Protein AF-A0AAU7ZR06-F1 (afdb_monomer)

Solvent-accessible surface area (backbone atoms only — not comparable to full-atom values): 11938 Å² total; per-residue (Å²): 143,62,65,74,60,52,47,52,50,45,40,54,54,58,69,70,50,52,73,68,55,53,48,54,51,58,75,52,42,87,82,46,54,73,67,53,42,53,38,48,52,50,52,36,58,73,69,67,54,74,78,67,81,61,73,69,78,69,70,86,69,80,71,48,72,65,54,53,48,52,53,52,51,44,61,71,69,53,55,72,75,24,49,49,78,28,92,40,60,64,55,19,53,17,43,45,51,48,32,46,77,72,72,40,70,65,45,74,44,71,54,85,82,47,90,84,55,83,56,58,14,21,30,31,41,51,75,91,42,20,68,60,48,54,54,54,64,71,38,75,58,35,56,58,35,38,50,52,60,69,68,51,70,81,74,82,80,81,78,62,54,32,91,87,78,65,43,71,57,53,42,80,77,43,68,77,98,43,45,28,35,34,22,73,87,77,69,51,71,50,68,58,70,96,65,82,76,85,126

Secondary structure (DSSP, 8-state):
--HHHHHHHHHHHHHHS-HHHHHHHHHTGGGS-HHHHHHHHHHHHHTT----------------HHHHHHHHHHHHH--GGGEEE-SSHHHHHHHHHHHHHTT--EEEE---S-TT--S-SEEEE-GGGHHHHHHHHHSTHHHHHHHHHHH-------PPPPTTT--S-EEEEE-SSS-EEEETTT--EEE--------

Organism: NCBI:txid3069686

Foldseek 3Di:
DPQVVVLVVLLVVLVPDDLVVLLVCVVVLVVDDPSNSVSSVVSCVVVVPPSPPPVPPPPPPPQDPVNVVVVVVCQVVPDPLQKDADPAQLLQVLLCVLCVVVVFHKDWDQPPPDPVCPTHIMIGGDPVCSVVSVVSSPDCSSVVSSVVSVPPDPDPDDQDADPPPRDSQKDFDDPPPFTWIAHPVPGDIDTDDPDPPDD

pLDDT: mean 78.04, std 16.01, range [32.0, 95.81]

Sequence (199 aa):
MGDAAQYQELMTLYASYGDEELLALARGMSDLTEMAQEALRGEISKRGLKASSSPERAEPRVLSEDDLADLRAFATLAPAECVFVYEVGRGASAASLALQEAGIQSIVVQPDGSWTDARGPRVVVAPEDAAAAAMVLSQPLAERFRREVEEAVPQEFDVPQCPKCGSHETLLEAVDPANQWRCDDCGHDWLEDDVSQER

Structure (mmCIF, N/CA/C/O backbone):
data_AF-A0AAU7ZR06-F1
#
_entry.id   AF-A0AAU7ZR06-F1
#
loop_
_atom_site.group_PDB
_atom_site.id
_atom_site.type_symbol
_atom_site.label_atom_id
_atom_site.label_alt_id
_atom_site.label_comp_id
_atom_site.label_asym_id
_atom_site.label_entity_id
_atom_site.label_seq_id
_atom_site.pdbx_PDB_ins_code
_atom_site.Cartn_x
_atom_site.Cartn_y
_atom_site.Cartn_z
_atom_site.occupancy
_atom_site.B_iso_or_equiv
_atom_site.auth_seq_id
_atom_site.auth_comp_id
_atom_site.auth_asym_id
_atom_site.auth_atom_id
_atom_site.pdbx_PDB_model_num
ATOM 1 N N . MET A 1 1 ? -22.784 0.984 49.097 1.00 51.06 1 MET A N 1
ATOM 2 C CA . MET A 1 1 ? -22.442 2.403 48.845 1.00 51.06 1 MET A CA 1
ATOM 3 C C . MET A 1 1 ? -21.067 2.474 48.168 1.00 51.06 1 MET A C 1
ATOM 5 O O . MET A 1 1 ? -20.163 3.061 48.736 1.00 51.06 1 MET A O 1
ATOM 9 N N . GLY A 1 2 ? -20.878 1.816 47.014 1.00 61.78 2 GLY A N 1
ATOM 10 C CA . GLY A 1 2 ? -19.541 1.630 46.413 1.00 61.78 2 GLY A CA 1
ATOM 11 C C . GLY A 1 2 ? -19.372 2.292 45.045 1.00 61.78 2 GLY A C 1
ATOM 12 O O . GLY A 1 2 ? -18.438 3.056 44.858 1.00 61.78 2 GLY A O 1
ATOM 13 N N . ASP A 1 3 ? -20.324 2.091 44.135 1.00 69.69 3 ASP A N 1
ATOM 14 C CA . ASP A 1 3 ? -20.083 2.404 42.716 1.00 69.69 3 ASP A CA 1
ATOM 15 C C . ASP A 1 3 ? -20.369 3.867 42.346 1.00 69.69 3 ASP A C 1
ATOM 17 O O . ASP A 1 3 ? -19.648 4.474 41.565 1.00 69.69 3 ASP A O 1
ATOM 21 N N . ALA A 1 4 ? -21.380 4.488 42.963 1.00 76.19 4 ALA A N 1
ATOM 22 C CA . ALA A 1 4 ? -21.746 5.875 42.659 1.00 76.19 4 ALA A CA 1
ATOM 23 C C . ALA A 1 4 ? -20.687 6.899 43.115 1.00 76.19 4 ALA A C 1
ATOM 25 O O . ALA A 1 4 ? -20.508 7.926 42.465 1.00 76.19 4 ALA A O 1
ATOM 26 N N . ALA A 1 5 ? -19.983 6.624 44.219 1.00 82.75 5 ALA A N 1
ATOM 27 C CA . ALA A 1 5 ? -18.903 7.484 44.705 1.00 82.75 5 ALA A CA 1
ATOM 28 C C . ALA A 1 5 ? -17.643 7.332 43.837 1.00 82.75 5 ALA A C 1
ATOM 30 O O . ALA A 1 5 ? -17.057 8.333 43.436 1.00 82.75 5 ALA A O 1
ATOM 31 N N . GLN A 1 6 ? -17.295 6.094 43.465 1.00 83.75 6 GLN A N 1
ATOM 32 C CA . GLN A 1 6 ? -16.182 5.811 42.552 1.00 83.75 6 GLN A CA 1
ATOM 33 C C . GLN A 1 6 ? -16.399 6.441 41.171 1.00 83.75 6 GLN A C 1
ATOM 35 O O . GLN A 1 6 ? -15.480 7.030 40.609 1.00 83.75 6 GLN A O 1
ATOM 40 N N . TYR A 1 7 ? -17.629 6.407 40.653 1.00 85.44 7 TYR A N 1
ATOM 41 C CA . TYR A 1 7 ? -17.968 7.073 39.396 1.00 85.44 7 TYR A CA 1
ATOM 42 C C . TYR A 1 7 ? -17.774 8.599 39.469 1.00 85.44 7 TYR A C 1
ATOM 44 O O . TYR A 1 7 ? -17.221 9.203 38.551 1.00 85.44 7 TYR A O 1
ATOM 52 N N . GLN A 1 8 ? -18.173 9.239 40.576 1.00 85.88 8 GLN A N 1
ATOM 53 C CA . GLN A 1 8 ? -17.965 10.681 40.777 1.00 85.88 8 GLN A CA 1
ATOM 54 C C . GLN A 1 8 ? -16.481 11.057 40.893 1.00 85.88 8 GLN A C 1
ATOM 56 O O . GLN A 1 8 ? -16.072 12.100 40.373 1.00 85.88 8 GLN A O 1
ATOM 61 N N . GLU A 1 9 ? -15.670 10.214 41.535 1.00 90.44 9 GLU A N 1
ATOM 62 C CA . GLU A 1 9 ? -14.216 10.397 41.595 1.00 90.44 9 GLU A CA 1
ATOM 63 C C . GLU A 1 9 ? -13.588 10.311 40.201 1.00 90.44 9 GLU A C 1
ATOM 65 O O . GLU A 1 9 ? -12.816 11.195 39.830 1.00 90.44 9 GLU A O 1
ATOM 70 N N . LEU A 1 10 ? -13.986 9.325 39.389 1.00 90.88 10 LEU A N 1
ATOM 71 C CA . LEU A 1 10 ? -13.519 9.172 38.006 1.00 90.88 10 LEU A CA 1
ATOM 72 C C . LEU A 1 10 ? -13.902 10.368 37.128 1.00 90.88 10 LEU A C 1
ATOM 74 O O . LEU A 1 10 ? -13.065 10.881 36.388 1.00 90.88 10 LEU A O 1
ATOM 78 N N . MET A 1 11 ? -15.135 10.870 37.247 1.00 90.56 11 MET A N 1
ATOM 79 C CA . MET A 1 11 ? -15.548 12.080 36.527 1.00 90.56 11 MET A CA 1
ATOM 80 C C . MET A 1 11 ? -14.731 13.307 36.941 1.00 90.56 11 MET A C 1
ATOM 82 O O . MET A 1 11 ? -14.354 14.108 36.089 1.00 90.56 11 MET A O 1
ATOM 86 N N . THR A 1 12 ? -14.442 13.460 38.235 1.00 91.69 12 THR A N 1
ATOM 87 C CA . THR A 1 12 ? -13.630 14.580 38.741 1.00 91.69 12 THR A CA 1
ATOM 88 C C . THR A 1 12 ? -12.184 14.471 38.259 1.00 91.69 12 THR A C 1
ATOM 90 O O . THR A 1 12 ? -11.591 15.471 37.854 1.00 91.69 12 THR A O 1
ATOM 93 N N . LEU A 1 13 ? -11.637 13.253 38.247 1.00 91.81 13 LEU A N 1
ATOM 94 C CA . LEU A 1 13 ? -10.298 12.965 37.747 1.00 91.81 13 LEU A CA 1
ATOM 95 C C . LEU A 1 13 ? -10.179 13.303 36.257 1.00 91.81 13 LEU A C 1
ATOM 97 O O . LEU A 1 13 ? -9.311 14.086 35.880 1.00 91.81 13 LEU A O 1
ATOM 101 N N . TYR A 1 14 ? -11.078 12.795 35.414 1.00 92.75 14 TYR A N 1
ATOM 102 C CA . TYR A 1 14 ? -11.037 13.075 33.975 1.00 92.75 14 TYR A CA 1
ATOM 103 C C . TYR A 1 14 ? -11.362 14.531 33.640 1.00 92.75 14 TYR A C 1
ATOM 105 O O . TYR A 1 14 ? -10.776 15.089 32.717 1.00 92.75 14 TYR A O 1
ATOM 113 N N . ALA A 1 15 ? -12.203 15.201 34.430 1.00 89.88 15 ALA A N 1
ATOM 114 C CA . ALA A 1 15 ? -12.408 16.639 34.286 1.00 89.88 15 ALA A CA 1
ATOM 115 C C . ALA A 1 15 ? -11.118 17.450 34.527 1.00 89.88 15 ALA A C 1
ATOM 117 O O . ALA A 1 15 ? -10.976 18.537 33.968 1.00 89.88 15 ALA A O 1
ATOM 118 N N . SER A 1 16 ? -10.176 16.930 35.325 1.00 92.25 16 SER A N 1
ATOM 119 C CA . SER A 1 16 ? -8.888 17.584 35.588 1.00 92.25 16 SER A CA 1
ATOM 120 C C . SER A 1 16 ? -7.840 17.381 34.486 1.00 92.25 16 SER A C 1
ATOM 122 O O . SER A 1 16 ? -6.873 18.136 34.442 1.00 92.25 16 SER A O 1
ATOM 124 N N . TYR A 1 17 ? -8.030 16.403 33.596 1.00 93.44 17 TYR A N 1
ATOM 125 C CA . TYR A 1 17 ? -7.086 16.100 32.518 1.00 93.44 17 TYR A CA 1
ATOM 126 C C . TYR A 1 17 ? -7.250 17.043 31.326 1.00 93.44 17 TYR A C 1
ATOM 128 O O . TYR A 1 17 ? -8.349 17.533 31.025 1.00 93.44 17 TYR A O 1
ATOM 136 N N . GLY A 1 18 ? -6.132 17.293 30.645 1.00 86.88 18 GLY A N 1
ATOM 137 C CA . GLY A 1 18 ? -6.102 18.013 29.379 1.00 86.88 18 GLY A CA 1
ATOM 138 C C . GLY A 1 18 ? -6.686 17.188 28.231 1.00 86.88 18 GLY A C 1
ATOM 139 O O . GLY A 1 18 ? -6.798 15.965 28.303 1.00 86.88 18 GLY A O 1
ATOM 140 N N . ASP A 1 19 ? -7.045 17.860 27.140 1.00 86.88 19 ASP A N 1
ATOM 141 C CA . ASP A 1 19 ? -7.683 17.213 25.989 1.00 86.88 19 ASP A CA 1
ATOM 142 C C . ASP A 1 19 ? -6.774 16.157 25.331 1.00 86.88 19 ASP A C 1
ATOM 144 O O . ASP A 1 19 ? -7.249 15.088 24.951 1.00 86.88 19 ASP A O 1
ATOM 148 N N . GLU A 1 20 ? -5.461 16.406 25.260 1.00 80.44 20 GLU A N 1
ATOM 149 C CA . GLU A 1 20 ? -4.478 15.437 24.750 1.00 80.44 20 GLU A CA 1
ATOM 150 C C . GLU A 1 20 ? -4.363 14.193 25.642 1.00 80.44 20 GLU A C 1
ATOM 152 O O . GLU A 1 20 ? -4.297 13.074 25.136 1.00 80.44 20 GLU A O 1
ATOM 157 N N . GLU A 1 21 ? -4.397 14.369 26.965 1.00 86.62 21 GLU A N 1
ATOM 158 C CA . GLU A 1 21 ? -4.322 13.271 27.935 1.00 86.62 21 GLU A CA 1
ATOM 159 C C . GLU A 1 21 ? -5.581 12.396 27.879 1.00 86.62 21 GLU A C 1
ATOM 161 O O . GLU A 1 21 ? -5.487 11.167 27.867 1.00 86.62 21 GLU A O 1
ATOM 166 N N . LEU A 1 22 ? -6.762 13.017 27.768 1.00 89.81 22 LEU A N 1
ATOM 167 C CA . LEU A 1 22 ? -8.035 12.308 27.595 1.00 89.81 22 LEU A CA 1
ATOM 168 C C . LEU A 1 22 ? -8.067 11.506 26.290 1.00 89.81 22 LEU A C 1
ATOM 170 O O . LEU A 1 22 ? -8.542 10.368 26.276 1.00 89.81 22 LEU A O 1
ATOM 174 N N . LEU A 1 23 ? -7.536 12.069 25.203 1.00 85.19 23 LEU A N 1
ATOM 175 C CA . LEU A 1 23 ? -7.422 11.376 23.920 1.00 85.19 23 LEU A CA 1
ATOM 176 C C . LEU A 1 23 ? -6.407 10.229 23.969 1.00 85.19 23 LEU A C 1
ATOM 178 O O . LEU A 1 23 ? -6.668 9.175 23.390 1.00 85.19 23 LEU A O 1
ATOM 182 N N . ALA A 1 24 ? -5.282 10.394 24.668 1.00 84.94 24 ALA A N 1
ATOM 183 C CA . ALA A 1 24 ? -4.301 9.327 24.860 1.00 84.94 24 ALA A CA 1
ATOM 184 C C . ALA A 1 24 ? -4.892 8.154 25.659 1.00 84.94 24 ALA A C 1
ATOM 186 O O . ALA A 1 24 ? -4.772 7.002 25.244 1.00 84.94 24 ALA A O 1
ATOM 187 N N . LEU A 1 25 ? -5.619 8.438 26.745 1.00 87.00 25 LEU A N 1
ATOM 188 C CA . LEU A 1 25 ? -6.343 7.423 27.522 1.00 87.00 25 LEU A CA 1
ATOM 189 C C . LEU A 1 25 ? -7.437 6.727 26.712 1.00 87.00 25 LEU A C 1
ATOM 191 O O . LEU A 1 25 ? -7.649 5.526 26.872 1.00 87.00 25 LEU A O 1
ATOM 195 N N . ALA A 1 26 ? -8.105 7.448 25.808 1.00 84.69 26 ALA A N 1
ATOM 196 C CA . ALA A 1 26 ? -9.110 6.863 24.928 1.00 84.69 26 ALA A CA 1
ATOM 197 C C . ALA A 1 26 ? -8.531 5.805 23.974 1.00 84.69 26 ALA A C 1
ATOM 199 O O . ALA A 1 26 ? -9.246 4.876 23.602 1.00 84.69 26 ALA A O 1
ATOM 200 N N . ARG A 1 27 ? -7.247 5.907 23.599 1.00 84.69 27 ARG A N 1
ATOM 201 C CA . ARG A 1 27 ? -6.573 4.900 22.756 1.00 84.69 27 ARG A CA 1
ATOM 202 C C . ARG A 1 27 ? -6.364 3.573 23.492 1.00 84.69 27 ARG A C 1
ATOM 204 O O . ARG A 1 27 ? -6.450 2.526 22.865 1.00 84.69 27 ARG A O 1
ATOM 211 N N . GLY A 1 28 ? -6.163 3.615 24.810 1.00 82.75 28 GLY A N 1
ATOM 212 C CA . GLY A 1 28 ? -6.042 2.444 25.692 1.00 82.75 28 GLY A CA 1
ATOM 213 C C . GLY A 1 28 ? -7.343 2.064 26.409 1.00 82.75 28 GLY A C 1
ATOM 214 O O . GLY A 1 28 ? -7.305 1.479 27.488 1.00 82.75 28 GLY A O 1
ATOM 215 N N . MET A 1 29 ? -8.512 2.426 25.864 1.00 82.50 29 MET A N 1
ATOM 216 C CA . MET A 1 29 ? -9.801 2.300 26.563 1.00 82.50 29 MET A CA 1
ATOM 217 C C . MET A 1 29 ? -10.152 0.857 26.974 1.00 82.50 29 MET A C 1
ATOM 219 O O . MET A 1 29 ? -10.902 0.673 27.931 1.00 82.50 29 MET A O 1
ATOM 223 N N . SER A 1 30 ? -9.603 -0.156 26.298 1.00 80.88 30 SER A N 1
ATOM 224 C CA . SER A 1 30 ? -9.777 -1.576 26.635 1.00 80.88 30 SER A CA 1
ATOM 225 C C . SER A 1 30 ? -9.179 -1.977 27.985 1.00 80.88 30 SER A C 1
ATOM 227 O O . SER A 1 30 ? -9.659 -2.933 28.588 1.00 80.88 30 SER A O 1
ATOM 229 N N . ASP A 1 31 ? -8.177 -1.244 28.472 1.00 88.25 31 ASP A N 1
ATOM 230 C CA . ASP A 1 31 ? -7.476 -1.559 29.724 1.00 88.25 31 ASP A CA 1
ATOM 231 C C . ASP A 1 31 ? -8.169 -0.943 30.954 1.00 88.25 31 ASP A C 1
ATOM 233 O O . ASP A 1 31 ? -7.789 -1.194 32.099 1.00 88.25 31 ASP A O 1
ATOM 237 N N . LEU A 1 32 ? -9.205 -0.129 30.728 1.00 88.25 32 LEU A N 1
ATOM 238 C CA . LEU A 1 32 ? -9.982 0.537 31.768 1.00 88.25 32 LEU A CA 1
ATOM 239 C C . LEU A 1 32 ? -11.182 -0.313 32.197 1.00 88.25 32 LEU A C 1
ATOM 241 O O . LEU A 1 32 ? -11.791 -1.026 31.398 1.00 88.25 32 LEU A O 1
ATOM 245 N N . THR A 1 33 ? -11.585 -0.167 33.459 1.00 90.00 33 THR A N 1
ATOM 246 C CA . THR A 1 33 ? -12.835 -0.752 33.964 1.00 90.00 33 THR A CA 1
ATOM 247 C C . THR A 1 33 ? -14.042 -0.158 33.232 1.00 90.00 33 THR A C 1
ATOM 249 O O . THR A 1 33 ? -14.003 0.998 32.816 1.00 90.00 33 THR A O 1
ATOM 252 N N . GLU A 1 34 ? -15.147 -0.901 33.100 1.00 84.44 34 GLU A N 1
ATOM 253 C CA . GLU A 1 34 ? -16.350 -0.423 32.386 1.00 84.44 34 GLU A CA 1
ATOM 254 C C . GLU A 1 34 ? -16.842 0.942 32.900 1.00 84.44 34 GLU A C 1
ATOM 256 O O . GLU A 1 34 ? -17.166 1.831 32.114 1.00 84.44 34 GLU A O 1
ATOM 261 N N . MET A 1 35 ? -16.792 1.142 34.219 1.00 86.81 35 MET A N 1
ATOM 262 C CA . MET A 1 35 ? -17.145 2.400 34.881 1.00 86.81 35 MET A CA 1
ATOM 263 C C . MET A 1 35 ? -16.218 3.562 34.481 1.00 86.81 35 MET A C 1
ATOM 265 O O . MET A 1 35 ? -16.678 4.678 34.243 1.00 86.81 35 MET A O 1
ATOM 269 N N . ALA A 1 36 ? -14.912 3.303 34.375 1.00 87.06 36 ALA A N 1
ATOM 270 C CA . ALA A 1 36 ? -13.928 4.281 33.919 1.00 87.06 36 ALA A CA 1
ATOM 271 C C . ALA A 1 36 ? -14.088 4.594 32.426 1.00 87.06 36 ALA A C 1
ATOM 273 O O . ALA A 1 36 ? -14.001 5.755 32.028 1.00 87.06 36 ALA A O 1
ATOM 274 N N . GLN A 1 37 ? -14.410 3.593 31.604 1.00 90.12 37 GLN A N 1
ATOM 275 C CA . GLN A 1 37 ? -14.712 3.813 30.191 1.00 90.12 37 GLN A CA 1
ATOM 276 C C . GLN A 1 37 ? -15.942 4.710 30.011 1.00 90.12 37 GLN A C 1
ATOM 278 O O . GLN A 1 37 ? -15.922 5.617 29.180 1.00 90.12 37 GLN A O 1
ATOM 283 N N . GLU A 1 38 ? -17.010 4.477 30.778 1.00 88.50 38 GLU A N 1
ATOM 284 C CA . GLU A 1 38 ? -18.237 5.278 30.716 1.00 88.50 38 GLU A CA 1
ATOM 285 C C . GLU A 1 38 ? -17.989 6.736 31.133 1.00 88.50 38 GLU A C 1
ATOM 287 O O . GLU A 1 38 ? -18.349 7.657 30.394 1.00 88.50 38 GLU A O 1
ATOM 292 N N . ALA A 1 39 ? -17.280 6.954 32.247 1.00 91.44 39 ALA A N 1
ATOM 293 C CA . ALA A 1 39 ? -16.909 8.295 32.702 1.00 91.44 39 ALA A CA 1
ATOM 294 C C . ALA A 1 39 ? -16.018 9.035 31.682 1.00 91.44 39 ALA A C 1
ATOM 296 O O . ALA A 1 39 ? -16.247 10.214 31.398 1.00 91.44 39 ALA A O 1
ATOM 297 N N . LEU A 1 40 ? -15.042 8.341 31.083 1.00 89.75 40 LEU A N 1
ATOM 298 C CA . LEU A 1 40 ? -14.143 8.903 30.070 1.00 89.75 40 LEU A CA 1
ATOM 299 C C . LEU A 1 40 ? -14.890 9.260 28.775 1.00 89.75 40 LEU A C 1
ATOM 301 O O . LEU A 1 40 ? -14.717 10.360 28.249 1.00 89.75 40 LEU A O 1
ATOM 305 N N . ARG A 1 41 ? -15.770 8.375 28.280 1.00 87.44 41 ARG A N 1
ATOM 306 C CA . ARG A 1 41 ? -16.629 8.657 27.110 1.00 87.44 41 ARG A CA 1
ATOM 307 C C . ARG A 1 41 ? -17.523 9.868 27.353 1.00 87.44 41 ARG A C 1
ATOM 309 O O . ARG A 1 41 ? -17.702 10.680 26.441 1.00 87.44 41 ARG A O 1
ATOM 316 N N . GLY A 1 42 ? -18.059 9.998 28.566 1.00 87.25 42 GLY A N 1
ATOM 317 C CA . GLY A 1 42 ? -18.848 11.153 28.984 1.00 87.25 42 GLY A CA 1
ATOM 318 C C . GLY A 1 42 ? -18.064 12.462 28.882 1.00 87.25 42 GLY A C 1
ATOM 319 O O . GLY A 1 42 ? -18.559 13.422 28.291 1.00 87.25 42 GLY A O 1
ATOM 320 N N . GLU A 1 43 ? -16.828 12.495 29.386 1.00 90.12 43 GLU A N 1
ATOM 321 C CA . GLU A 1 43 ? -15.992 13.705 29.361 1.00 90.12 43 GLU A CA 1
ATOM 322 C C . GLU A 1 43 ? -15.500 14.050 27.941 1.00 90.12 43 GLU A C 1
ATOM 324 O O . GLU A 1 43 ? -15.589 15.207 27.528 1.00 90.12 43 GLU A O 1
ATOM 329 N N . ILE A 1 44 ? -15.093 13.056 27.142 1.00 88.69 44 ILE A N 1
ATOM 330 C CA . ILE A 1 44 ? -14.719 13.233 25.723 1.00 88.69 44 ILE A CA 1
ATOM 331 C C . ILE A 1 44 ? -15.896 13.800 24.916 1.00 88.69 44 ILE A C 1
ATOM 333 O O . ILE A 1 44 ? -15.737 14.762 24.160 1.00 88.69 44 ILE A O 1
ATOM 337 N N . SER A 1 45 ? -17.099 13.253 25.124 1.00 85.81 45 SER A N 1
ATOM 338 C CA . SER A 1 45 ? -18.322 13.712 24.450 1.00 85.81 45 SER A CA 1
ATOM 339 C C . SER A 1 45 ? -18.713 15.125 24.880 1.00 85.81 45 SER A C 1
ATOM 341 O O . SER A 1 45 ? -19.075 15.950 24.043 1.00 85.81 45 SER A O 1
ATOM 343 N N . LYS A 1 46 ? -18.600 15.432 26.177 1.00 86.12 46 LYS A N 1
ATOM 344 C CA . LYS A 1 46 ? -18.888 16.758 26.743 1.00 86.12 46 LYS A CA 1
ATOM 345 C C . LYS A 1 46 ? -17.974 17.842 26.174 1.00 86.12 46 LYS A C 1
ATOM 347 O O . LYS A 1 46 ? -18.421 18.972 25.991 1.00 86.12 46 LYS A O 1
ATOM 352 N N . ARG A 1 47 ? -16.718 17.500 25.873 1.00 84.31 47 ARG A N 1
ATOM 353 C CA . ARG A 1 47 ? -15.738 18.412 25.261 1.00 84.31 47 ARG A CA 1
ATOM 354 C C . ARG A 1 47 ? -15.776 18.424 23.732 1.00 84.31 47 ARG A C 1
ATOM 356 O O . ARG A 1 47 ? -15.047 19.190 23.114 1.00 84.31 47 ARG A O 1
ATOM 363 N N . GLY A 1 48 ? -16.622 17.601 23.108 1.00 79.81 48 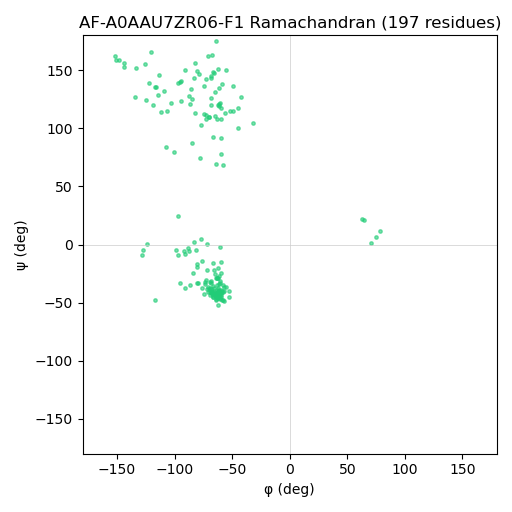GLY A N 1
ATOM 364 C CA . GLY A 1 48 ? -16.683 17.478 21.650 1.00 79.81 48 GLY A CA 1
ATOM 365 C C . GLY A 1 48 ? -15.381 16.954 21.034 1.00 79.81 48 GLY A C 1
ATOM 366 O O . GLY A 1 48 ? -15.130 17.175 19.848 1.00 79.81 48 GLY A O 1
ATOM 367 N N . LEU A 1 49 ? -14.551 16.273 21.831 1.00 78.19 49 LEU A N 1
ATOM 368 C CA . LEU A 1 49 ? -13.289 15.707 21.383 1.00 78.19 49 LEU A CA 1
ATOM 369 C C . LEU A 1 49 ? -13.604 14.504 20.501 1.00 78.19 49 LEU A C 1
ATOM 371 O O . LEU A 1 49 ? -14.041 13.454 20.968 1.00 78.19 49 LEU A O 1
ATOM 375 N N . LYS A 1 50 ? -13.396 14.644 19.193 1.00 64.94 50 LYS A N 1
ATOM 376 C CA . LYS A 1 50 ? -13.369 13.479 18.317 1.00 64.94 50 LYS A CA 1
ATOM 377 C C . LYS A 1 50 ? -12.089 12.731 18.650 1.00 64.94 50 LYS A C 1
ATOM 379 O O . LYS A 1 50 ? -11.006 13.215 18.317 1.00 64.94 50 LYS A O 1
ATOM 384 N N . ALA A 1 51 ? -12.229 11.562 19.278 1.00 54.94 51 ALA A N 1
ATOM 385 C CA . ALA A 1 51 ? -11.224 10.511 19.226 1.00 54.94 51 ALA A CA 1
ATOM 386 C C . ALA A 1 51 ? -11.066 10.140 17.754 1.00 54.94 51 ALA A C 1
ATOM 388 O O . ALA A 1 51 ? -11.674 9.210 17.236 1.00 54.94 51 ALA A O 1
ATOM 389 N N . SER A 1 52 ? -10.332 10.984 17.042 1.00 42.38 52 SER A N 1
ATOM 390 C CA . SER A 1 52 ? -9.838 10.660 15.734 1.00 42.38 52 SER A CA 1
ATOM 391 C C . SER A 1 52 ? -8.924 9.497 16.039 1.00 42.38 52 SER A C 1
ATOM 393 O O . SER A 1 52 ? -7.876 9.679 16.668 1.00 42.38 52 SER A O 1
ATOM 395 N N . SER A 1 53 ? -9.359 8.303 15.656 1.00 40.94 53 SER A N 1
ATOM 396 C CA . SER A 1 53 ? -8.477 7.202 15.316 1.00 40.94 53 SER A CA 1
ATOM 397 C C . SER A 1 53 ? -7.598 7.716 14.181 1.00 40.94 53 SER A C 1
ATOM 399 O O . SER A 1 53 ? -7.767 7.365 13.022 1.00 40.94 53 SER A O 1
ATOM 401 N N . SER A 1 54 ? -6.720 8.671 14.490 1.00 33.38 54 SER A N 1
ATOM 402 C CA . SER A 1 54 ? -5.570 8.926 13.666 1.00 33.38 54 SER A CA 1
ATOM 403 C C . SER A 1 54 ? -4.876 7.580 13.714 1.00 33.38 54 SER A C 1
ATOM 405 O O . SER A 1 54 ? -4.569 7.149 14.834 1.00 33.38 54 SER A O 1
ATOM 407 N N . PRO A 1 55 ? -4.716 6.873 12.581 1.00 41.66 55 PRO A N 1
ATOM 408 C CA . PRO A 1 55 ? -3.809 5.752 12.579 1.00 41.66 55 PRO A CA 1
ATOM 409 C C . PRO A 1 55 ? -2.528 6.353 13.134 1.00 41.66 55 PRO A C 1
ATOM 411 O O . PRO A 1 55 ? -2.017 7.354 12.616 1.00 41.66 55 PRO A O 1
ATOM 414 N N . GLU A 1 56 ? -2.139 5.865 14.308 1.00 36.31 56 GLU A N 1
ATOM 415 C CA . GLU A 1 56 ? -0.820 6.110 14.844 1.00 36.31 56 GLU A CA 1
ATOM 416 C C . GLU A 1 56 ? 0.089 5.871 13.658 1.00 36.31 56 GLU A C 1
ATOM 418 O O . GLU A 1 56 ? -0.051 4.827 13.020 1.00 36.31 56 GLU A O 1
ATOM 423 N N . ARG A 1 57 ? 0.798 6.930 13.247 1.00 39.81 57 ARG A N 1
ATOM 424 C CA . ARG A 1 57 ? 1.560 6.997 12.006 1.00 39.81 57 ARG A CA 1
ATOM 425 C C . ARG A 1 57 ? 2.304 5.678 11.922 1.00 39.81 57 ARG A C 1
ATOM 427 O O . ARG A 1 57 ? 3.236 5.482 12.693 1.00 39.81 57 ARG A O 1
ATOM 434 N N . ALA A 1 58 ? 1.778 4.749 11.123 1.00 37.69 58 ALA A N 1
ATOM 435 C CA . ALA A 1 58 ? 2.290 3.402 11.124 1.00 37.69 58 ALA A CA 1
ATOM 436 C C . ALA A 1 58 ? 3.701 3.592 10.610 1.00 37.69 58 ALA A C 1
ATOM 438 O O . ALA A 1 58 ? 3.875 4.027 9.469 1.00 37.69 58 ALA A O 1
ATOM 439 N N . GLU A 1 59 ? 4.683 3.387 11.489 1.00 36.81 59 GLU A N 1
ATOM 440 C CA . GLU A 1 59 ? 6.069 3.241 11.077 1.00 36.81 59 GLU A CA 1
ATOM 441 C C . GLU A 1 59 ? 6.015 2.355 9.832 1.00 36.81 59 GLU A C 1
ATOM 443 O O . GLU A 1 59 ? 5.298 1.343 9.875 1.00 36.81 59 GLU A O 1
ATOM 448 N N . PRO A 1 60 ? 6.615 2.768 8.701 1.00 38.38 60 PRO A N 1
ATOM 449 C CA . PRO A 1 60 ? 6.550 2.007 7.468 1.00 38.38 60 PRO A CA 1
ATOM 450 C C . PRO A 1 60 ? 7.162 0.636 7.745 1.00 38.38 60 PRO A C 1
ATOM 452 O O . PRO A 1 60 ? 8.371 0.436 7.703 1.00 38.38 60 PRO A O 1
ATOM 455 N N . ARG A 1 61 ? 6.305 -0.307 8.127 1.00 46.03 61 ARG A N 1
ATOM 456 C CA . ARG A 1 61 ? 6.680 -1.672 8.437 1.00 46.03 61 ARG A CA 1
ATOM 457 C C . ARG A 1 61 ? 7.004 -2.309 7.105 1.00 46.03 61 ARG A C 1
ATOM 459 O O . ARG A 1 61 ? 6.122 -2.478 6.265 1.00 46.03 61 ARG A O 1
ATOM 466 N N . VAL A 1 62 ? 8.283 -2.607 6.908 1.00 51.75 62 VAL A N 1
ATOM 467 C CA . VAL A 1 62 ? 8.726 -3.459 5.811 1.00 51.75 62 VAL A CA 1
ATOM 468 C C . VAL A 1 62 ? 8.027 -4.797 6.018 1.00 51.75 62 VAL A C 1
ATOM 470 O O . VAL A 1 62 ? 8.301 -5.499 6.989 1.00 51.75 62 VAL A O 1
ATOM 473 N N . LEU A 1 63 ? 7.050 -5.087 5.162 1.00 58.62 63 LEU A N 1
ATOM 474 C CA . LEU A 1 63 ? 6.333 -6.354 5.193 1.00 58.62 63 LEU A CA 1
ATOM 475 C C . LEU A 1 63 ? 7.326 -7.465 4.858 1.00 58.62 63 LEU A C 1
ATOM 477 O O . LEU A 1 63 ? 8.079 -7.349 3.887 1.00 58.62 63 LEU A O 1
ATOM 481 N N . SER A 1 64 ? 7.342 -8.522 5.666 1.00 69.44 64 SER A N 1
ATOM 482 C CA . SER A 1 64 ? 8.143 -9.705 5.361 1.00 69.44 64 SER A CA 1
ATOM 483 C C . SER A 1 64 ? 7.589 -10.430 4.128 1.00 69.44 64 SER A C 1
ATOM 485 O O . SER A 1 64 ? 6.443 -10.217 3.723 1.00 69.44 64 SER A O 1
ATOM 487 N N . GLU A 1 65 ? 8.387 -11.306 3.511 1.00 66.31 65 GLU A N 1
ATOM 488 C CA . GLU A 1 65 ? 7.891 -12.158 2.420 1.00 66.31 65 GLU A CA 1
ATOM 489 C C . GLU A 1 65 ? 6.703 -13.021 2.861 1.00 66.31 65 GLU A C 1
ATOM 491 O O . GLU A 1 65 ? 5.772 -13.206 2.077 1.00 66.31 65 GLU A O 1
ATOM 496 N N . ASP A 1 66 ? 6.699 -13.480 4.115 1.00 66.00 66 ASP A N 1
ATOM 497 C CA . ASP A 1 66 ? 5.588 -14.234 4.696 1.00 66.00 66 ASP A CA 1
ATOM 498 C C . ASP A 1 66 ? 4.330 -13.362 4.829 1.00 66.00 66 ASP A C 1
ATOM 500 O O . ASP A 1 66 ? 3.255 -13.779 4.401 1.00 66.00 66 ASP A O 1
ATOM 504 N N . ASP A 1 67 ? 4.461 -12.113 5.295 1.00 58.91 67 ASP A N 1
ATOM 505 C CA . ASP A 1 67 ? 3.333 -11.170 5.341 1.00 58.91 67 ASP A CA 1
ATOM 506 C C . ASP A 1 67 ? 2.757 -10.936 3.936 1.00 58.91 67 ASP A C 1
ATOM 508 O O . ASP A 1 67 ? 1.544 -10.938 3.730 1.00 58.91 67 ASP A O 1
ATOM 512 N N . LEU A 1 68 ? 3.622 -10.761 2.932 1.00 62.03 68 LEU A N 1
ATOM 513 C CA . LEU A 1 68 ? 3.199 -10.579 1.542 1.00 62.03 68 LEU A CA 1
ATOM 514 C C . LEU A 1 68 ? 2.538 -11.840 0.966 1.00 62.03 68 LEU A C 1
ATOM 516 O O . LEU A 1 68 ? 1.596 -11.728 0.173 1.00 62.03 68 LEU A O 1
ATOM 520 N N . ALA A 1 69 ? 3.011 -13.028 1.345 1.00 67.62 69 ALA A N 1
ATOM 521 C CA . ALA A 1 69 ? 2.424 -14.302 0.947 1.00 67.62 69 ALA A CA 1
ATOM 522 C C . ALA A 1 69 ? 1.032 -14.491 1.561 1.00 67.62 69 ALA A C 1
ATOM 524 O O . ALA A 1 69 ? 0.088 -14.818 0.835 1.00 67.62 69 ALA A O 1
ATOM 525 N N . ASP A 1 70 ? 0.877 -14.198 2.850 1.00 68.69 70 ASP A N 1
ATOM 526 C CA . ASP A 1 70 ? -0.401 -14.262 3.561 1.00 68.69 70 ASP A CA 1
ATOM 527 C C . ASP A 1 70 ? -1.413 -13.271 2.987 1.00 68.69 70 ASP A C 1
ATOM 529 O O . ASP A 1 70 ? -2.571 -13.615 2.741 1.00 68.69 70 ASP A O 1
ATOM 533 N N . LEU A 1 71 ? -0.967 -12.057 2.667 1.00 66.56 71 LEU A N 1
ATOM 534 C CA . LEU A 1 71 ? -1.790 -11.048 2.007 1.00 66.56 71 LEU A CA 1
ATOM 535 C C . LEU A 1 71 ? -2.245 -11.477 0.600 1.00 66.56 71 LEU A C 1
ATOM 537 O O . LEU A 1 71 ? -3.400 -11.258 0.224 1.00 66.56 71 LEU A O 1
ATOM 541 N N . ARG A 1 72 ? -1.379 -12.136 -0.182 1.00 66.31 72 ARG A N 1
ATOM 542 C CA . ARG A 1 72 ? -1.749 -12.699 -1.498 1.00 66.31 72 ARG A CA 1
ATOM 543 C C . ARG A 1 72 ? -2.682 -13.904 -1.376 1.00 66.31 72 ARG A C 1
ATOM 545 O O . ARG A 1 72 ? -3.613 -14.044 -2.178 1.00 66.31 72 ARG A O 1
ATOM 552 N N . ALA A 1 73 ? -2.463 -14.762 -0.383 1.00 70.44 73 ALA A N 1
ATOM 553 C CA . ALA A 1 73 ? -3.339 -15.889 -0.086 1.00 70.44 73 ALA A CA 1
ATOM 554 C C . ALA A 1 73 ? -4.732 -15.394 0.325 1.00 70.44 73 ALA A C 1
ATOM 556 O O . ALA A 1 73 ? -5.739 -15.845 -0.231 1.00 70.44 73 ALA A O 1
ATOM 557 N N . PHE A 1 74 ? -4.790 -14.385 1.198 1.00 67.56 74 PHE A N 1
ATOM 558 C CA . PHE A 1 74 ? -6.024 -13.697 1.561 1.00 67.56 74 PHE A CA 1
ATOM 559 C C . PHE A 1 74 ? -6.715 -13.121 0.327 1.00 67.56 74 PHE A C 1
ATOM 561 O O . PHE A 1 74 ? -7.881 -13.411 0.091 1.00 67.56 74 PHE A O 1
ATOM 568 N N . ALA A 1 75 ? -5.994 -12.405 -0.535 1.00 68.81 75 ALA A N 1
ATOM 569 C CA . ALA A 1 75 ? -6.559 -11.840 -1.758 1.00 68.81 75 ALA A CA 1
ATOM 570 C C . ALA A 1 75 ? -7.085 -12.885 -2.765 1.00 68.81 75 ALA A C 1
ATOM 572 O O . ALA A 1 75 ? -7.892 -12.562 -3.638 1.00 68.81 75 ALA A O 1
ATOM 573 N N . THR A 1 76 ? -6.644 -14.140 -2.661 1.00 68.50 76 THR A N 1
ATOM 574 C CA . THR A 1 76 ? -7.151 -15.256 -3.476 1.00 68.50 76 THR A CA 1
ATOM 575 C C . THR A 1 76 ? -8.468 -15.814 -2.932 1.00 68.50 76 THR A C 1
ATOM 577 O O . THR A 1 76 ? -9.321 -16.243 -3.720 1.00 68.50 76 THR A O 1
ATOM 580 N N . LEU A 1 77 ? -8.624 -15.790 -1.605 1.00 77.88 77 LEU A N 1
ATOM 581 C CA . LEU A 1 77 ? -9.772 -16.300 -0.848 1.00 77.88 77 LEU A CA 1
ATOM 582 C C . LEU A 1 77 ? -10.772 -15.207 -0.443 1.00 77.88 77 LEU A C 1
ATOM 584 O O . LEU A 1 77 ? -11.813 -15.517 0.136 1.00 77.88 77 LEU A O 1
ATOM 588 N N . ALA A 1 78 ? -10.456 -13.945 -0.732 1.00 80.50 78 ALA A N 1
ATOM 589 C CA . ALA A 1 78 ? -11.259 -12.803 -0.346 1.00 80.50 78 ALA A CA 1
ATOM 590 C C . ALA A 1 78 ? -12.680 -12.906 -0.937 1.00 80.50 78 ALA A C 1
ATOM 592 O O . ALA A 1 78 ? -12.834 -13.269 -2.112 1.00 80.50 78 ALA A O 1
ATOM 593 N N . PRO A 1 79 ? -13.718 -12.576 -0.147 1.00 84.19 79 PRO A N 1
ATOM 594 C CA . PRO A 1 79 ? -15.090 -12.497 -0.635 1.00 84.19 79 PRO A CA 1
ATOM 595 C C . PRO A 1 79 ? -15.215 -11.544 -1.829 1.00 84.19 79 PRO A C 1
ATOM 597 O O . PRO A 1 79 ? -14.473 -10.568 -1.931 1.00 84.19 79 PRO A O 1
ATOM 600 N N . ALA A 1 80 ? -16.166 -11.800 -2.730 1.00 83.75 80 ALA A N 1
ATOM 601 C CA . ALA A 1 80 ? -16.307 -11.033 -3.971 1.00 83.75 80 ALA A CA 1
ATOM 602 C C . ALA A 1 80 ? -16.565 -9.536 -3.723 1.00 83.75 80 ALA A C 1
ATOM 604 O O . ALA A 1 80 ? -16.112 -8.699 -4.494 1.00 83.75 80 ALA A O 1
ATOM 605 N N . GLU A 1 81 ? -17.241 -9.195 -2.628 1.00 86.44 81 GLU A N 1
ATOM 606 C CA . GLU A 1 81 ? -17.491 -7.823 -2.183 1.00 86.44 81 GLU A CA 1
ATOM 607 C C . GLU A 1 81 ? -16.219 -7.063 -1.773 1.00 86.44 81 GLU A C 1
ATOM 609 O O . GLU A 1 81 ? -16.206 -5.836 -1.797 1.00 86.44 81 GLU A O 1
ATOM 614 N N . CYS A 1 82 ? -15.148 -7.780 -1.428 1.00 88.69 82 CYS A N 1
ATOM 615 C CA . CYS A 1 82 ? -13.853 -7.207 -1.059 1.00 88.69 82 CYS A CA 1
ATOM 616 C C . CYS A 1 82 ? -12.910 -7.070 -2.263 1.00 88.69 82 CYS A C 1
ATOM 618 O O . CYS A 1 82 ? -11.805 -6.555 -2.106 1.00 88.69 82 CYS A O 1
ATOM 620 N N . VAL A 1 83 ? -13.304 -7.572 -3.441 1.00 90.00 83 VAL A N 1
ATOM 621 C CA . VAL A 1 83 ? -12.432 -7.718 -4.611 1.00 90.00 83 VAL A CA 1
ATOM 622 C C . VAL A 1 83 ? -12.954 -6.884 -5.775 1.00 90.00 83 VAL A C 1
ATOM 624 O O . VAL A 1 83 ? -14.031 -7.126 -6.315 1.00 90.00 83 VAL A O 1
ATOM 627 N N . PHE A 1 84 ? -12.128 -5.951 -6.239 1.00 89.88 84 PHE A N 1
ATOM 628 C CA . PHE A 1 84 ? -12.422 -5.095 -7.386 1.00 89.88 84 PHE A CA 1
ATOM 629 C C . PHE A 1 84 ? -11.490 -5.458 -8.541 1.00 89.88 84 PHE A C 1
ATOM 631 O O . PHE A 1 84 ? -10.276 -5.291 -8.433 1.00 89.88 84 PHE A O 1
ATOM 638 N N . VAL A 1 85 ? -12.045 -5.984 -9.634 1.00 88.69 85 VAL A N 1
ATOM 639 C CA . VAL A 1 85 ? -11.279 -6.477 -10.792 1.00 88.69 85 VAL A CA 1
ATOM 640 C C . VAL A 1 85 ? -11.177 -5.403 -11.869 1.00 88.69 85 VAL A C 1
ATOM 642 O O . VAL A 1 85 ? -12.147 -4.706 -12.163 1.00 88.69 85 VAL A O 1
ATOM 645 N N . TYR A 1 86 ? -10.004 -5.310 -12.485 1.00 86.75 86 TYR A N 1
ATOM 646 C CA . TYR A 1 86 ? -9.673 -4.361 -13.537 1.00 86.75 86 TYR A CA 1
ATOM 647 C C . TYR A 1 86 ? -9.129 -5.088 -14.766 1.00 86.75 86 TYR A C 1
ATOM 649 O O . TYR A 1 86 ? -8.577 -6.183 -14.679 1.00 86.75 86 TYR A O 1
ATOM 657 N N . GLU A 1 87 ? -9.274 -4.452 -15.925 1.00 82.31 87 GLU A N 1
ATOM 658 C CA . GLU A 1 87 ? -8.758 -4.973 -17.194 1.00 82.31 87 GLU A CA 1
ATOM 659 C C . GLU A 1 87 ? -7.225 -4.896 -17.263 1.00 82.31 87 GLU A C 1
ATOM 661 O O . GLU A 1 87 ? -6.571 -5.801 -17.773 1.00 82.31 87 GLU A O 1
ATOM 666 N N . VAL A 1 88 ? -6.643 -3.829 -16.706 1.00 81.88 88 VAL A N 1
ATOM 667 C CA . VAL A 1 88 ? -5.205 -3.539 -16.772 1.00 81.88 88 VAL A CA 1
ATOM 668 C C . VAL A 1 88 ? -4.639 -3.147 -15.412 1.00 81.88 88 VAL A C 1
ATOM 670 O O . VAL A 1 88 ? -5.330 -2.552 -14.582 1.00 81.88 88 VAL A O 1
ATOM 673 N N . GLY A 1 89 ? -3.345 -3.424 -15.209 1.00 82.75 89 GLY A N 1
ATOM 674 C CA . GLY A 1 89 ? -2.650 -3.170 -13.943 1.00 82.75 89 GLY A CA 1
ATOM 675 C C . GLY A 1 89 ? -2.724 -1.707 -13.506 1.00 82.75 89 GLY A C 1
ATOM 676 O O . GLY A 1 89 ? -3.008 -1.435 -12.345 1.00 82.75 89 GLY A O 1
ATOM 677 N N . ARG A 1 90 ? -2.602 -0.764 -14.452 1.00 81.69 90 ARG A N 1
ATOM 678 C CA . ARG A 1 90 ? -2.760 0.676 -14.178 1.00 81.69 90 ARG A CA 1
ATOM 679 C C . ARG A 1 90 ? -4.119 1.027 -13.568 1.00 81.69 90 ARG A C 1
ATOM 681 O O . ARG A 1 90 ? -4.182 1.880 -12.691 1.00 81.69 90 ARG A O 1
ATOM 688 N N . GLY A 1 91 ? -5.193 0.353 -13.987 1.00 84.38 91 GLY A N 1
ATOM 689 C CA . GLY A 1 91 ? -6.527 0.557 -13.423 1.00 84.38 91 GLY A CA 1
ATOM 690 C C . GLY A 1 91 ? -6.599 0.144 -11.952 1.00 84.38 91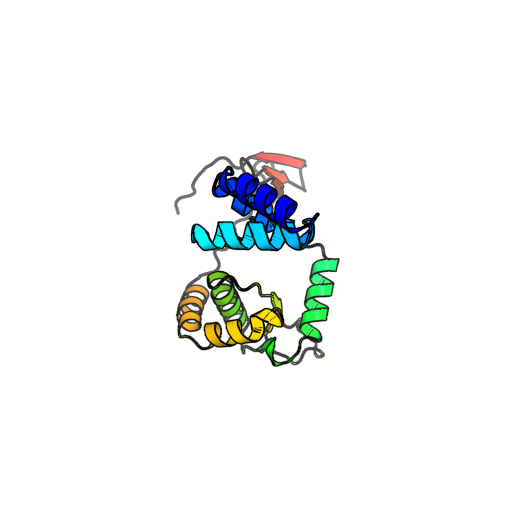 GLY A C 1
ATOM 691 O O . 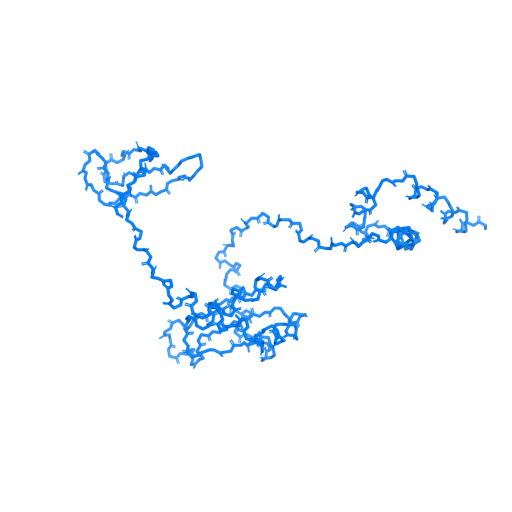GLY A 1 91 ? -7.152 0.882 -11.141 1.00 84.38 91 GLY A O 1
ATOM 692 N N . ALA A 1 92 ? -5.974 -0.985 -11.605 1.00 88.31 92 ALA A N 1
ATOM 693 C CA . ALA A 1 92 ? -5.874 -1.449 -10.224 1.00 88.31 92 ALA A CA 1
ATOM 694 C C . ALA A 1 92 ? -4.985 -0.525 -9.368 1.00 88.31 92 ALA A C 1
ATOM 696 O O . ALA A 1 92 ? -5.357 -0.184 -8.248 1.00 88.31 92 ALA A O 1
ATOM 697 N N . SER A 1 93 ? -3.857 -0.046 -9.904 1.00 86.12 93 SER A N 1
ATOM 698 C CA . SER A 1 93 ? -2.991 0.925 -9.217 1.00 86.12 93 SER A CA 1
ATOM 699 C C . SER A 1 93 ? -3.704 2.253 -8.947 1.00 86.12 93 SER A C 1
ATOM 701 O O . SER A 1 93 ? -3.675 2.746 -7.822 1.00 86.12 93 SER A O 1
ATOM 703 N N . ALA A 1 94 ? -4.404 2.808 -9.941 1.00 84.94 94 ALA A N 1
ATOM 704 C CA . ALA A 1 94 ? -5.167 4.046 -9.778 1.00 84.94 94 ALA A CA 1
ATOM 705 C C . ALA A 1 94 ? -6.283 3.905 -8.727 1.00 84.94 94 ALA A C 1
ATOM 707 O O . ALA A 1 94 ? -6.506 4.807 -7.923 1.00 84.94 94 ALA A O 1
ATOM 708 N N . ALA A 1 95 ? -6.958 2.754 -8.699 1.00 87.69 95 ALA A N 1
ATOM 709 C CA . ALA A 1 95 ? -7.957 2.446 -7.684 1.00 87.69 95 ALA A CA 1
ATOM 710 C C . ALA A 1 95 ? -7.357 2.355 -6.274 1.00 87.69 95 ALA A C 1
ATOM 712 O O . ALA A 1 95 ? -7.920 2.916 -5.339 1.00 87.69 95 ALA A O 1
ATOM 713 N N . SER A 1 96 ? -6.197 1.710 -6.127 1.00 89.44 96 SER A N 1
ATOM 714 C CA . SER A 1 96 ? -5.476 1.641 -4.851 1.00 89.44 96 SER A CA 1
ATOM 715 C C . SER A 1 96 ? -5.106 3.029 -4.322 1.00 89.44 96 SER A C 1
ATOM 717 O O . SER A 1 96 ? -5.279 3.292 -3.135 1.00 89.44 96 SER A O 1
ATOM 719 N N . LEU A 1 97 ? -4.651 3.936 -5.194 1.00 86.06 97 LEU A N 1
ATOM 720 C CA . LEU A 1 97 ? -4.349 5.324 -4.821 1.00 86.06 97 LEU A CA 1
ATOM 721 C C . LEU A 1 97 ? -5.608 6.082 -4.381 1.00 86.06 97 LEU A C 1
ATOM 723 O O . LEU A 1 97 ? -5.596 6.769 -3.362 1.00 86.06 97 LEU A O 1
ATOM 727 N N . ALA A 1 98 ? -6.719 5.913 -5.105 1.00 86.44 98 ALA A N 1
ATOM 728 C CA . ALA A 1 98 ? -7.996 6.522 -4.738 1.00 86.44 98 ALA A CA 1
ATOM 729 C C . ALA A 1 98 ? -8.490 6.066 -3.354 1.00 86.44 98 ALA A C 1
ATOM 731 O O . ALA A 1 98 ? -9.026 6.872 -2.594 1.00 86.44 98 ALA A O 1
ATOM 732 N N . LEU A 1 99 ? -8.301 4.785 -3.029 1.00 88.75 99 LEU A N 1
ATOM 733 C CA . LEU A 1 99 ? -8.639 4.219 -1.723 1.00 88.75 99 LEU A CA 1
ATOM 734 C C . LEU A 1 99 ? -7.718 4.745 -0.620 1.00 88.75 99 LEU A C 1
ATOM 736 O O . LEU A 1 99 ? -8.212 5.153 0.429 1.00 88.75 99 LEU A O 1
ATOM 740 N N . GLN A 1 100 ? -6.411 4.815 -0.875 1.00 87.12 100 GLN A N 1
ATOM 741 C CA . GLN A 1 100 ? -5.436 5.341 0.081 1.00 87.12 100 GLN A CA 1
ATOM 742 C C . GLN A 1 100 ? -5.735 6.797 0.465 1.00 87.12 100 GLN A C 1
ATOM 744 O O . GLN A 1 100 ? -5.698 7.143 1.643 1.00 87.12 100 GLN A O 1
ATOM 749 N N . GLU A 1 101 ? -6.105 7.631 -0.506 1.00 84.06 101 GLU A N 1
ATOM 750 C CA . GLU A 1 101 ? -6.529 9.021 -0.281 1.00 84.06 101 GLU A CA 1
ATOM 751 C C . GLU A 1 101 ? -7.816 9.131 0.546 1.00 84.06 101 GLU A C 1
ATOM 753 O O . GLU A 1 101 ? -8.015 10.095 1.283 1.00 84.06 101 GLU A O 1
ATOM 758 N N . ALA A 1 102 ? -8.682 8.120 0.464 1.00 84.56 102 ALA A N 1
ATOM 759 C CA . ALA A 1 102 ? -9.860 7.994 1.315 1.00 84.56 102 ALA A CA 1
ATOM 760 C C . ALA A 1 102 ? -9.552 7.368 2.692 1.00 84.56 102 ALA A C 1
ATOM 762 O O . ALA A 1 102 ? -10.468 7.181 3.491 1.00 84.56 102 ALA A O 1
ATOM 763 N N . GLY A 1 103 ? -8.285 7.048 2.980 1.00 85.56 103 GLY A N 1
ATOM 764 C CA . GLY A 1 103 ? -7.853 6.397 4.218 1.00 85.56 103 GLY A CA 1
ATOM 765 C C . GLY A 1 103 ? -8.106 4.888 4.264 1.00 85.56 103 GLY A C 1
ATOM 766 O O . GLY A 1 103 ? -7.978 4.292 5.330 1.00 85.56 103 GLY A O 1
ATOM 767 N N . ILE A 1 104 ? -8.451 4.266 3.134 1.00 89.19 104 ILE A N 1
ATOM 768 C CA . ILE A 1 104 ? -8.748 2.835 3.028 1.00 89.19 104 ILE A CA 1
ATOM 769 C C . ILE A 1 104 ? -7.481 2.087 2.615 1.00 89.19 104 ILE A C 1
ATOM 771 O O . ILE A 1 104 ? -6.882 2.365 1.573 1.00 89.19 104 ILE A O 1
ATOM 775 N N . GLN A 1 105 ? -7.079 1.110 3.426 1.00 88.88 105 GLN A N 1
ATOM 776 C CA . GLN A 1 105 ? -5.958 0.232 3.101 1.00 88.88 105 GLN A CA 1
ATOM 777 C C . GLN A 1 105 ? -6.376 -0.770 2.023 1.00 88.88 105 GLN A C 1
ATOM 779 O O . GLN A 1 105 ? -7.461 -1.351 2.072 1.00 88.88 105 GLN A O 1
ATOM 784 N N . SER A 1 106 ? -5.511 -0.981 1.034 1.00 88.44 106 SER A N 1
ATOM 785 C CA . SER A 1 106 ? -5.800 -1.898 -0.065 1.00 88.44 106 SER A CA 1
ATOM 786 C C . SER A 1 106 ? -4.541 -2.560 -0.606 1.00 88.44 106 SER A C 1
ATOM 788 O O . SER A 1 106 ? -3.429 -2.070 -0.412 1.00 88.44 106 SER A O 1
ATOM 790 N N . ILE A 1 107 ? -4.729 -3.699 -1.269 1.00 89.00 107 ILE A N 1
ATOM 791 C CA . ILE A 1 107 ? -3.654 -4.526 -1.813 1.00 89.00 107 ILE A CA 1
ATOM 792 C C . ILE A 1 107 ? -3.908 -4.726 -3.297 1.00 89.00 107 ILE A C 1
ATOM 794 O O . ILE A 1 107 ? -4.965 -5.222 -3.692 1.00 89.00 107 ILE A O 1
ATOM 798 N N . VAL A 1 108 ? -2.923 -4.370 -4.119 1.00 88.44 108 VAL A N 1
ATOM 799 C CA . VAL A 1 108 ? -2.949 -4.636 -5.559 1.00 88.44 108 VAL A CA 1
ATOM 800 C C . VAL A 1 108 ? -2.381 -6.024 -5.817 1.00 88.44 108 VAL A C 1
ATOM 802 O O . VAL A 1 108 ? -1.221 -6.301 -5.515 1.00 88.44 108 VAL A O 1
ATOM 805 N N . VAL A 1 109 ? -3.185 -6.888 -6.429 1.00 86.25 109 VAL A N 1
ATOM 806 C CA . VAL A 1 109 ? -2.748 -8.200 -6.904 1.00 86.25 109 VAL A CA 1
ATOM 807 C C . VAL A 1 109 ? -2.641 -8.170 -8.418 1.00 86.25 109 VAL A C 1
ATOM 809 O O . VAL A 1 109 ? -3.630 -7.992 -9.135 1.00 86.25 109 VAL A O 1
ATOM 812 N N . GLN A 1 110 ? -1.410 -8.330 -8.890 1.00 82.12 110 GLN A N 1
ATOM 813 C CA . GLN A 1 110 ? -1.092 -8.531 -10.297 1.00 82.12 110 GLN A CA 1
ATOM 814 C C . GLN A 1 110 ? -1.280 -10.018 -10.635 1.00 82.12 110 GLN A C 1
ATOM 816 O O . GLN A 1 110 ? -0.955 -10.863 -9.796 1.00 82.12 110 GLN A O 1
ATOM 821 N N . PRO A 1 111 ? -1.778 -10.357 -11.835 1.00 77.38 111 PRO A N 1
ATOM 822 C CA . PRO A 1 111 ? -1.709 -11.728 -12.315 1.00 77.38 111 PRO A CA 1
ATOM 823 C C . PRO A 1 111 ? -0.235 -12.134 -12.428 1.00 77.38 111 PRO A C 1
ATOM 825 O O . PRO A 1 111 ? 0.588 -11.386 -12.953 1.00 77.38 111 PRO A O 1
ATOM 828 N N . ASP A 1 112 ? 0.099 -13.325 -11.947 1.00 68.12 112 ASP A N 1
ATOM 829 C CA . ASP A 1 112 ? 1.461 -13.878 -11.950 1.00 68.12 112 ASP A CA 1
ATOM 830 C C . ASP A 1 112 ? 1.895 -14.410 -13.332 1.00 68.12 112 ASP A C 1
ATOM 832 O O . ASP A 1 112 ? 2.966 -14.996 -13.479 1.00 68.12 112 ASP A O 1
ATOM 836 N N . GLY A 1 113 ? 1.057 -14.226 -14.359 1.00 61.84 113 GLY A N 1
ATOM 837 C CA . GLY A 1 113 ? 1.263 -14.775 -15.699 1.00 61.84 113 GLY A CA 1
ATOM 838 C C . GLY A 1 113 ? 1.085 -16.295 -15.774 1.00 61.84 113 GLY A C 1
ATOM 839 O O . GLY A 1 113 ? 1.235 -16.868 -16.856 1.00 61.84 113 GLY A O 1
ATOM 840 N N . SER A 1 114 ? 0.745 -16.958 -14.661 1.00 58.38 114 SER A N 1
ATOM 841 C CA . SER A 1 114 ? 0.407 -18.375 -14.649 1.00 58.38 114 SER A CA 1
ATOM 842 C C . SER A 1 114 ? -0.960 -18.591 -15.286 1.00 58.38 114 SER A C 1
ATOM 844 O O . SER A 1 114 ? -1.916 -17.850 -15.065 1.00 58.38 114 SER A O 1
ATOM 846 N N . TRP A 1 115 ? -1.092 -19.690 -16.025 1.00 53.84 115 TRP A N 1
ATOM 847 C CA . TRP A 1 115 ? -2.364 -20.145 -16.589 1.00 53.84 115 TRP A CA 1
ATOM 848 C C . TRP A 1 115 ? -3.450 -20.422 -15.527 1.00 53.84 115 TRP A C 1
ATOM 850 O O . TRP A 1 115 ? -4.622 -20.557 -15.877 1.00 53.84 115 TRP A O 1
ATOM 860 N N . THR A 1 116 ? -3.074 -20.528 -14.246 1.00 57.38 116 THR A N 1
ATOM 861 C CA . THR A 1 116 ? -3.980 -20.812 -13.124 1.00 57.38 116 THR A CA 1
ATOM 862 C C . THR A 1 116 ? -4.686 -19.581 -12.560 1.00 57.38 116 THR A C 1
ATOM 864 O O . THR A 1 116 ? -5.767 -19.743 -11.991 1.00 57.38 116 THR A O 1
ATOM 867 N N . ASP A 1 117 ? -4.133 -18.370 -12.709 1.00 64.00 117 ASP A N 1
ATOM 868 C CA . ASP A 1 117 ? -4.819 -17.136 -12.303 1.00 64.00 117 ASP A CA 1
ATOM 869 C C . ASP A 1 117 ? -5.424 -16.447 -13.530 1.00 64.00 117 ASP A C 1
ATOM 871 O O . ASP A 1 117 ? -4.889 -15.500 -14.096 1.00 64.00 117 ASP A O 1
ATOM 875 N N . ALA A 1 118 ? -6.583 -16.952 -13.960 1.00 65.94 118 ALA A N 1
ATOM 876 C CA . ALA A 1 118 ? -7.353 -16.365 -15.058 1.00 65.94 118 ALA A CA 1
ATOM 877 C C . ALA A 1 118 ? -8.027 -15.029 -14.680 1.00 65.94 118 ALA A C 1
ATOM 879 O O . ALA A 1 118 ? -8.757 -14.453 -15.492 1.00 65.94 118 ALA A O 1
ATOM 880 N N . ARG A 1 119 ? -7.849 -14.551 -13.440 1.00 71.06 119 ARG A N 1
ATOM 881 C CA . ARG A 1 119 ? -8.403 -13.275 -12.985 1.00 71.06 119 ARG A CA 1
ATOM 882 C C . ARG A 1 119 ? -7.443 -12.148 -13.359 1.00 71.06 119 ARG A C 1
ATOM 884 O O . ARG A 1 119 ? -6.242 -12.237 -13.131 1.00 71.06 119 ARG A O 1
ATOM 891 N N . GLY A 1 120 ? -7.993 -11.073 -13.920 1.00 79.25 120 GLY A N 1
ATOM 892 C CA . GLY A 1 120 ? -7.231 -9.861 -14.214 1.00 79.25 120 GLY A CA 1
ATOM 893 C C . GLY A 1 120 ? -6.686 -9.175 -12.949 1.00 79.25 120 GLY A C 1
ATOM 894 O O . GLY A 1 120 ? -6.993 -9.594 -11.824 1.00 79.25 120 GLY A O 1
ATOM 895 N N . PRO A 1 121 ? -5.890 -8.105 -13.122 1.00 88.06 121 PRO A N 1
ATOM 896 C CA . PRO A 1 121 ? -5.413 -7.268 -12.026 1.00 88.06 121 PRO A CA 1
ATOM 897 C C . P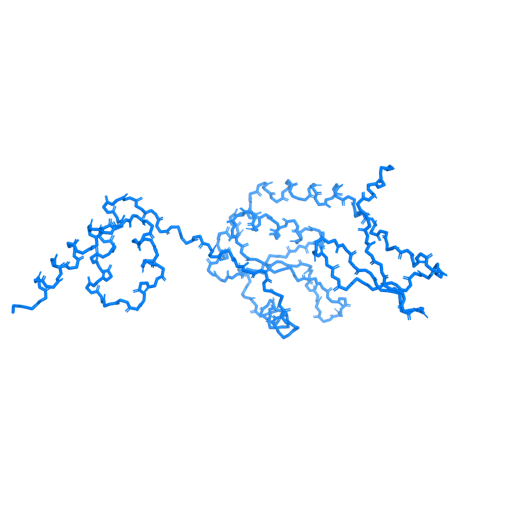RO A 1 121 ? -6.554 -6.844 -11.103 1.00 88.06 121 PRO A C 1
ATOM 899 O O . PRO A 1 121 ? -7.631 -6.468 -11.567 1.00 88.06 121 PRO A O 1
ATOM 902 N N . ARG A 1 122 ? -6.339 -6.902 -9.790 1.00 89.38 122 ARG A N 1
ATOM 903 C CA . ARG A 1 122 ? -7.409 -6.677 -8.810 1.00 89.38 122 ARG A CA 1
ATOM 904 C C . ARG A 1 122 ? -6.919 -5.945 -7.576 1.00 89.38 122 ARG A C 1
ATOM 906 O O . ARG A 1 122 ? -5.754 -6.053 -7.205 1.00 89.38 122 ARG A O 1
ATOM 913 N N . VAL A 1 123 ? -7.832 -5.222 -6.945 1.00 90.88 123 VAL A N 1
ATOM 914 C CA . VAL A 1 123 ? -7.62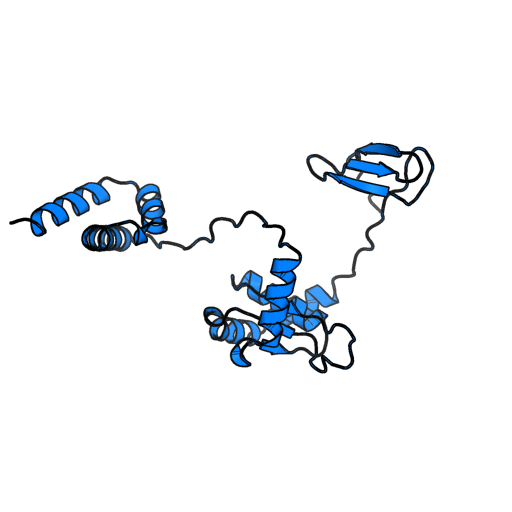1 -4.571 -5.653 1.00 90.88 123 VAL A CA 1
ATOM 915 C C . VAL A 1 123 ? -8.447 -5.301 -4.608 1.00 90.88 123 VAL A C 1
ATOM 917 O O . VAL A 1 123 ? -9.627 -5.568 -4.842 1.00 90.88 123 VAL A O 1
ATOM 920 N N . VAL A 1 124 ? -7.825 -5.623 -3.478 1.00 91.50 124 VAL A N 1
ATOM 921 C CA . VAL A 1 124 ? -8.485 -6.251 -2.331 1.00 91.50 124 VAL A CA 1
ATOM 922 C C . VAL A 1 124 ? -8.433 -5.316 -1.134 1.00 91.50 124 VAL A C 1
ATOM 924 O O . VAL A 1 124 ? -7.393 -4.718 -0.860 1.00 91.50 124 VAL A O 1
ATOM 927 N N . VAL A 1 125 ? -9.560 -5.191 -0.442 1.00 90.50 125 VAL A N 1
ATOM 928 C CA . VAL A 1 125 ? -9.711 -4.395 0.784 1.00 90.50 125 VAL A CA 1
ATOM 929 C C . VAL A 1 125 ? -10.150 -5.280 1.946 1.00 90.50 125 VAL A C 1
ATOM 931 O O . VAL A 1 125 ? -10.582 -6.418 1.743 1.00 90.50 125 VAL A O 1
ATOM 934 N N . ALA A 1 126 ? -10.042 -4.758 3.165 1.00 87.75 126 ALA A N 1
ATOM 935 C CA . ALA A 1 126 ? -10.575 -5.430 4.338 1.00 87.75 126 ALA A CA 1
ATOM 936 C C . ALA A 1 126 ? -12.120 -5.508 4.272 1.00 87.75 126 ALA A C 1
ATOM 938 O O . ALA A 1 126 ? -12.752 -4.596 3.725 1.00 87.75 126 ALA A O 1
ATOM 939 N N . PRO A 1 127 ? -12.755 -6.567 4.811 1.00 86.56 127 PRO A N 1
ATOM 940 C CA . PRO A 1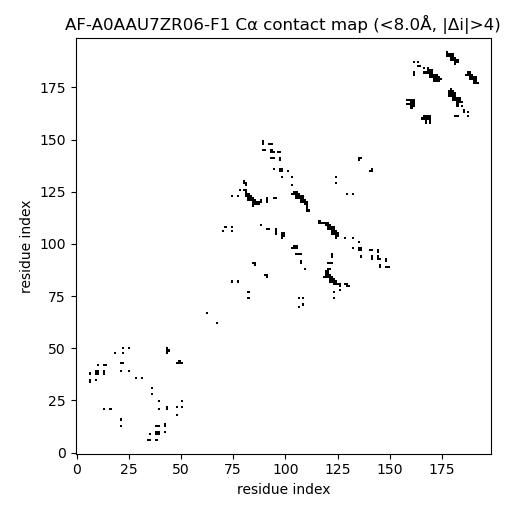 127 ? -14.212 -6.718 4.783 1.00 86.56 127 PRO A CA 1
ATOM 941 C C . PRO A 1 127 ? -14.979 -5.535 5.383 1.00 86.56 127 PRO A C 1
ATOM 943 O O . PRO A 1 127 ? -16.025 -5.148 4.861 1.00 86.56 127 PRO A O 1
ATOM 946 N N . GLU A 1 128 ? -14.450 -4.936 6.447 1.00 87.12 128 GLU A N 1
ATOM 947 C CA . GLU A 1 128 ? -14.998 -3.741 7.093 1.00 87.12 128 GLU A CA 1
ATOM 948 C C . GLU A 1 128 ? -15.024 -2.511 6.173 1.00 87.12 128 GLU A C 1
ATOM 950 O O . GLU A 1 128 ? -15.929 -1.682 6.279 1.00 87.12 128 GLU A O 1
ATOM 955 N N . ASP A 1 129 ? -14.093 -2.436 5.221 1.00 91.12 129 ASP A N 1
ATOM 956 C CA . ASP A 1 129 ? -13.942 -1.314 4.297 1.00 91.12 129 ASP A CA 1
ATOM 957 C C . ASP A 1 129 ? -14.621 -1.560 2.944 1.00 91.12 129 ASP A C 1
ATOM 959 O O . ASP A 1 129 ? -14.756 -0.629 2.151 1.00 91.12 129 ASP A O 1
ATOM 963 N N . ALA A 1 130 ? -15.097 -2.779 2.664 1.00 89.06 130 ALA A N 1
ATOM 964 C CA . ALA A 1 130 ? -15.641 -3.178 1.362 1.00 89.06 130 ALA A CA 1
ATOM 965 C C . ALA A 1 130 ? -16.737 -2.230 0.838 1.00 89.06 130 ALA A C 1
ATOM 967 O O . ALA A 1 130 ? -16.709 -1.793 -0.316 1.00 89.06 130 ALA A O 1
ATOM 968 N N . ALA A 1 131 ? -17.684 -1.849 1.701 1.00 89.56 131 ALA A N 1
ATOM 969 C CA . ALA A 1 131 ? -18.766 -0.938 1.331 1.00 89.56 131 ALA A CA 1
ATOM 970 C C . ALA A 1 131 ? -18.265 0.495 1.070 1.00 89.56 131 ALA A C 1
ATOM 972 O O . ALA A 1 131 ? -18.693 1.139 0.109 1.00 89.56 131 ALA A O 1
ATOM 973 N N . ALA A 1 132 ? -17.340 0.988 1.898 1.00 89.44 132 ALA A N 1
ATOM 974 C CA . ALA A 1 132 ? -16.744 2.311 1.733 1.00 89.44 132 ALA A CA 1
ATOM 975 C C . ALA A 1 132 ? -15.878 2.375 0.464 1.00 89.44 132 ALA A C 1
ATOM 977 O O . ALA A 1 132 ? -15.983 3.324 -0.314 1.00 89.44 132 ALA A O 1
ATOM 978 N N . ALA A 1 133 ? -15.099 1.325 0.202 1.00 90.94 133 ALA A N 1
ATOM 979 C CA . ALA A 1 133 ? -14.290 1.172 -0.997 1.00 90.94 133 ALA A CA 1
ATOM 980 C C . ALA A 1 133 ? -15.157 1.181 -2.258 1.00 90.94 133 ALA A C 1
ATOM 982 O O . ALA A 1 133 ? -14.868 1.923 -3.196 1.00 90.94 133 ALA A O 1
ATOM 983 N N . ALA A 1 134 ? -16.270 0.441 -2.260 1.00 90.25 134 ALA A N 1
ATOM 984 C CA . ALA A 1 134 ? -17.220 0.457 -3.370 1.00 90.25 134 ALA A CA 1
ATOM 985 C C . ALA A 1 134 ? -17.767 1.870 -3.637 1.00 90.25 134 ALA A C 1
ATOM 987 O O . ALA A 1 134 ? -17.858 2.290 -4.792 1.00 90.25 134 ALA A O 1
ATOM 988 N N . MET A 1 135 ? -18.073 2.639 -2.585 1.00 89.44 135 MET A N 1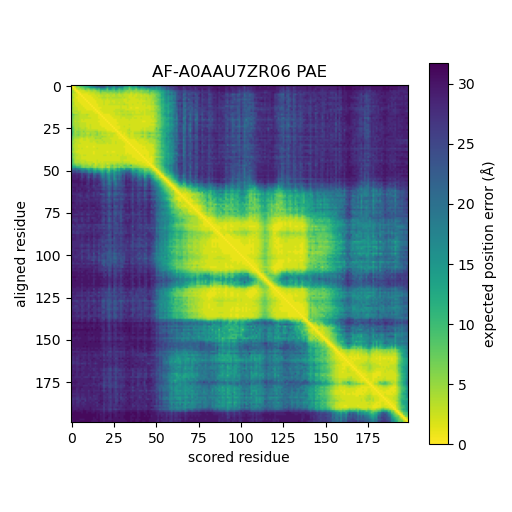
ATOM 989 C CA . MET A 1 135 ? -18.503 4.032 -2.733 1.00 89.44 135 MET A CA 1
ATOM 990 C C . MET A 1 135 ? -17.407 4.914 -3.338 1.00 89.44 135 MET A C 1
ATOM 992 O O . MET A 1 135 ? -17.690 5.641 -4.288 1.00 89.44 135 MET A O 1
ATOM 996 N N . VAL A 1 136 ? -16.170 4.841 -2.840 1.00 89.00 136 VAL A N 1
ATOM 997 C CA . VAL A 1 136 ? -15.030 5.627 -3.353 1.00 89.00 136 VAL A CA 1
ATOM 998 C C . VAL A 1 136 ? -14.750 5.298 -4.819 1.00 89.00 136 VAL A C 1
ATOM 1000 O O . VAL A 1 136 ? -14.635 6.201 -5.646 1.00 89.00 136 VAL A O 1
ATOM 1003 N N . LEU A 1 137 ? -14.707 4.011 -5.162 1.00 87.75 137 LEU A N 1
ATOM 1004 C CA . LEU A 1 137 ? -14.409 3.540 -6.516 1.00 87.75 137 LEU A CA 1
ATOM 1005 C C . LEU A 1 137 ? -15.547 3.804 -7.510 1.00 87.75 137 LEU A C 1
ATOM 1007 O O . LEU A 1 137 ? -15.301 3.883 -8.711 1.00 87.75 137 LEU A O 1
ATOM 1011 N N . SER A 1 138 ? -16.781 3.980 -7.026 1.00 83.06 138 SER A N 1
ATOM 1012 C CA . SER A 1 138 ? -17.913 4.408 -7.858 1.00 83.06 138 SER A CA 1
ATOM 1013 C C . SER A 1 138 ? -17.898 5.906 -8.195 1.00 83.06 138 SER A C 1
ATOM 1015 O O . SER A 1 138 ? -18.628 6.338 -9.090 1.00 83.06 138 SER A O 1
ATOM 1017 N N . GLN A 1 139 ? -17.083 6.713 -7.501 1.00 78.38 139 GLN A N 1
ATOM 1018 C CA . GLN A 1 139 ? -16.968 8.146 -7.768 1.00 78.38 139 GLN A CA 1
ATOM 1019 C C . GLN A 1 139 ? -16.007 8.438 -8.937 1.00 78.38 139 GLN A C 1
ATOM 1021 O O . GLN A 1 139 ? -15.060 7.686 -9.173 1.00 78.38 139 GLN A O 1
ATOM 1026 N N . PRO A 1 140 ? -16.143 9.599 -9.614 1.00 62.50 140 PRO A N 1
ATOM 1027 C CA . PRO A 1 140 ? -15.219 10.046 -10.668 1.00 62.50 140 PRO A CA 1
ATOM 1028 C C . PRO A 1 140 ? -13.758 10.242 -10.213 1.00 62.50 140 PRO A C 1
ATOM 1030 O O . PRO A 1 140 ? -12.899 10.581 -11.025 1.00 62.50 140 PRO A O 1
ATOM 1033 N N . LEU A 1 141 ? -13.460 10.039 -8.924 1.00 57.66 141 LEU A N 1
ATOM 1034 C CA . LEU A 1 141 ? -12.119 10.088 -8.347 1.00 57.66 141 LEU A CA 1
ATOM 1035 C C . LEU A 1 141 ? -11.175 9.051 -8.975 1.00 57.66 141 LEU A C 1
ATOM 1037 O O . LEU A 1 141 ? -9.994 9.323 -9.160 1.00 57.66 141 LEU A O 1
ATOM 1041 N N . ALA A 1 142 ? -11.701 7.888 -9.366 1.00 55.47 142 ALA A N 1
ATOM 1042 C CA . ALA A 1 142 ? -10.917 6.872 -10.066 1.00 55.47 142 ALA A CA 1
ATOM 1043 C C . ALA A 1 142 ? -10.409 7.369 -11.435 1.00 55.47 142 ALA A C 1
ATOM 1045 O O . ALA A 1 142 ? -9.343 6.958 -11.885 1.00 55.47 142 ALA A O 1
ATOM 1046 N N . GLU A 1 143 ? -11.131 8.292 -12.077 1.00 60.38 143 GLU A N 1
ATOM 1047 C CA . GLU A 1 143 ? -10.772 8.811 -13.399 1.00 60.38 143 GLU A CA 1
ATOM 1048 C C . GLU A 1 143 ? -9.665 9.875 -13.334 1.00 60.38 143 GLU A C 1
ATOM 1050 O O . GLU A 1 143 ? -8.808 9.915 -14.216 1.00 60.38 143 GLU A O 1
ATOM 1055 N N . ARG A 1 144 ? -9.611 10.694 -12.266 1.00 62.50 144 ARG A N 1
ATOM 1056 C CA . ARG A 1 144 ? -8.479 11.625 -12.068 1.00 62.50 144 ARG A CA 1
ATOM 1057 C C . ARG A 1 144 ? -7.160 10.873 -11.883 1.00 62.50 144 ARG A C 1
ATOM 1059 O O . ARG A 1 144 ? -6.185 11.207 -12.543 1.00 62.50 144 ARG A O 1
ATOM 1066 N N . PHE A 1 145 ? -7.166 9.812 -11.076 1.00 61.72 145 PHE A N 1
ATOM 1067 C CA . PHE A 1 145 ? -5.969 9.020 -10.809 1.00 61.72 145 PHE A CA 1
ATOM 1068 C C . PHE A 1 145 ? -5.583 8.150 -11.999 1.00 61.72 145 PHE A C 1
ATOM 1070 O O . PHE A 1 145 ? -4.399 7.960 -12.236 1.00 61.72 145 PHE A O 1
ATOM 1077 N N . ARG A 1 146 ? -6.546 7.657 -12.794 1.00 60.84 146 ARG A N 1
ATOM 1078 C CA . ARG A 1 146 ? -6.221 6.992 -14.065 1.00 60.84 146 ARG A CA 1
ATOM 1079 C C . ARG A 1 146 ? -5.442 7.904 -14.992 1.00 60.84 146 ARG A C 1
ATOM 1081 O O . ARG A 1 146 ? -4.421 7.467 -15.502 1.00 60.84 146 ARG A O 1
ATOM 1088 N N . ARG A 1 147 ? -5.895 9.149 -15.168 1.00 60.94 147 ARG A N 1
ATOM 1089 C CA . ARG A 1 147 ? -5.190 10.123 -16.003 1.00 60.94 147 ARG A CA 1
ATOM 1090 C C . ARG A 1 147 ? -3.808 10.442 -15.440 1.00 60.94 147 ARG A C 1
ATOM 1092 O O . ARG A 1 147 ? -2.850 10.398 -16.189 1.00 60.94 147 ARG A O 1
ATOM 1099 N N . GLU A 1 148 ? -3.684 10.673 -14.135 1.00 63.47 148 GLU A N 1
ATOM 1100 C CA . GLU A 1 148 ? -2.379 10.913 -13.500 1.00 63.47 148 GLU A CA 1
ATOM 1101 C C . GLU A 1 148 ? -1.422 9.719 -13.653 1.00 63.47 148 GLU A C 1
ATOM 1103 O O . GLU A 1 148 ? -0.252 9.911 -13.956 1.00 63.47 148 GLU A O 1
ATOM 1108 N N . VAL A 1 149 ? -1.908 8.483 -13.509 1.00 62.62 149 VAL A N 1
ATOM 1109 C CA . VAL A 1 149 ? -1.111 7.254 -13.690 1.00 62.62 149 VAL A CA 1
ATOM 1110 C C . VAL A 1 149 ? -0.793 6.977 -15.167 1.00 62.62 149 VAL A C 1
ATOM 1112 O O . VAL A 1 149 ? 0.228 6.364 -15.470 1.00 62.62 149 VAL A O 1
ATOM 1115 N N . GLU A 1 150 ? -1.659 7.380 -16.096 1.00 64.56 150 GLU A N 1
ATOM 1116 C CA . GLU A 1 150 ? -1.430 7.268 -17.542 1.00 64.56 150 GLU A CA 1
ATOM 1117 C C . GLU A 1 150 ? -0.459 8.339 -18.060 1.00 64.56 150 GLU A C 1
ATOM 1119 O O . GLU A 1 150 ? 0.375 8.048 -18.914 1.00 64.56 150 GLU A O 1
ATOM 1124 N N . GLU A 1 151 ? -0.533 9.553 -17.513 1.00 64.56 151 GLU A N 1
ATOM 1125 C CA . GLU A 1 151 ? 0.361 10.677 -17.812 1.00 64.56 151 GLU A CA 1
ATOM 1126 C C . GLU A 1 151 ? 1.699 10.583 -17.063 1.00 64.56 151 GLU A C 1
ATOM 1128 O O . GLU A 1 151 ? 2.683 11.193 -17.489 1.00 64.56 151 GLU A O 1
ATOM 1133 N N . ALA A 1 152 ? 1.770 9.802 -15.980 1.00 63.00 152 ALA A N 1
ATOM 1134 C CA . ALA A 1 152 ? 3.014 9.471 -15.302 1.00 63.00 152 ALA A CA 1
ATOM 1135 C C . ALA A 1 152 ? 3.886 8.599 -16.214 1.00 63.00 152 ALA A C 1
ATOM 1137 O O . ALA A 1 152 ? 3.802 7.370 -16.230 1.00 63.00 152 ALA A O 1
ATOM 1138 N N . VAL A 1 153 ? 4.755 9.256 -16.979 1.00 59.75 153 VAL A N 1
ATOM 1139 C CA . VAL A 1 153 ? 5.876 8.605 -17.653 1.00 59.75 153 VAL A CA 1
ATOM 1140 C C . VAL A 1 153 ? 6.762 8.000 -16.559 1.00 59.75 153 VAL A C 1
ATOM 1142 O O . VAL A 1 153 ? 7.220 8.752 -15.695 1.00 59.75 153 VAL A O 1
ATOM 1145 N N . PRO A 1 154 ? 7.002 6.673 -16.550 1.00 59.16 154 PRO A N 1
ATOM 1146 C CA . PRO A 1 154 ? 7.988 6.086 -15.658 1.00 59.16 154 PRO A CA 1
ATOM 1147 C C . PRO A 1 154 ? 9.315 6.786 -15.930 1.00 59.16 154 PRO A C 1
ATOM 1149 O O . PRO A 1 154 ? 9.846 6.686 -17.035 1.00 59.16 154 PRO A O 1
ATOM 1152 N N . GLN A 1 155 ? 9.814 7.551 -14.963 1.00 58.25 155 GLN A N 1
ATOM 1153 C CA . GLN A 1 155 ? 11.174 8.054 -15.059 1.00 58.25 155 GLN A CA 1
ATOM 1154 C C . GLN A 1 155 ? 12.078 6.833 -14.927 1.00 58.25 155 GLN A C 1
ATOM 1156 O O . GLN A 1 155 ? 11.978 6.089 -13.949 1.00 58.25 155 GLN A O 1
ATOM 1161 N N . GLU A 1 156 ? 12.888 6.575 -15.950 1.00 64.94 156 GLU A N 1
ATOM 1162 C CA . GLU A 1 156 ? 13.937 5.571 -15.844 1.00 64.94 156 GLU A CA 1
ATOM 1163 C C . GLU A 1 156 ? 14.883 6.035 -14.736 1.00 64.94 156 GLU A C 1
ATOM 1165 O O . GLU A 1 156 ? 15.411 7.144 -14.773 1.00 64.94 156 GLU A O 1
ATOM 1170 N N . PHE A 1 157 ? 15.010 5.221 -13.691 1.00 77.69 157 PHE A N 1
ATOM 1171 C CA . PHE A 1 157 ? 15.962 5.488 -12.628 1.00 77.69 157 PHE A CA 1
ATOM 1172 C C . PHE A 1 157 ? 17.363 5.165 -13.152 1.00 77.69 157 PHE A C 1
ATOM 1174 O O . PHE A 1 157 ? 17.675 4.001 -13.414 1.00 77.69 157 PHE A O 1
ATOM 1181 N N . ASP A 1 158 ? 18.192 6.194 -13.314 1.00 79.62 158 ASP A N 1
ATOM 1182 C CA . ASP A 1 158 ? 19.582 6.045 -13.734 1.00 79.62 158 ASP A CA 1
ATOM 1183 C C . ASP A 1 158 ? 20.438 5.559 -12.557 1.00 79.62 158 ASP A C 1
ATOM 1185 O O . ASP A 1 158 ? 20.799 6.319 -11.658 1.00 79.62 158 ASP A O 1
ATOM 1189 N N . VAL A 1 159 ? 20.780 4.270 -12.566 1.00 87.31 159 VAL A N 1
ATOM 1190 C CA . VAL A 1 159 ? 21.687 3.671 -11.577 1.00 87.31 159 VAL A CA 1
ATOM 1191 C C . VAL A 1 159 ? 23.107 4.225 -11.789 1.00 87.31 159 VAL A C 1
ATOM 1193 O O . VAL A 1 159 ? 23.631 4.132 -12.908 1.00 87.31 159 VAL A O 1
ATOM 1196 N N . PRO A 1 160 ? 23.767 4.784 -10.755 1.00 89.75 160 PRO A N 1
ATOM 1197 C CA . PRO A 1 160 ? 25.069 5.414 -10.924 1.00 89.75 160 PRO A CA 1
ATOM 1198 C C . PRO A 1 160 ? 26.151 4.385 -11.254 1.00 89.75 160 PRO A C 1
ATOM 1200 O O . PRO A 1 160 ? 26.169 3.274 -10.721 1.00 89.75 160 PRO A O 1
ATOM 1203 N N . GLN A 1 161 ? 27.107 4.786 -12.093 1.00 93.56 161 GLN A N 1
ATOM 1204 C CA . GLN A 1 161 ? 28.336 4.027 -12.309 1.00 93.56 161 GLN A CA 1
ATOM 1205 C C . GLN A 1 161 ? 29.319 4.260 -11.161 1.00 93.56 161 GLN A C 1
ATOM 1207 O O . GLN A 1 161 ? 29.445 5.368 -10.638 1.00 93.56 161 GLN A O 1
ATOM 1212 N N . CYS A 1 162 ? 30.095 3.233 -10.824 1.00 93.44 162 CYS A N 1
ATOM 1213 C CA . CYS A 1 162 ? 31.154 3.358 -9.838 1.00 93.44 162 CYS A CA 1
ATOM 1214 C C . CYS A 1 162 ? 32.201 4.397 -10.293 1.00 93.44 162 CYS A C 1
ATOM 1216 O O . CYS A 1 162 ? 32.870 4.172 -11.308 1.00 93.44 162 CYS A O 1
ATOM 1218 N N . PRO A 1 163 ? 32.469 5.463 -9.517 1.00 93.12 163 PRO A N 1
ATOM 1219 C CA . PRO A 1 163 ? 33.397 6.526 -9.918 1.00 93.12 163 PRO A CA 1
ATOM 1220 C C . PRO A 1 163 ? 34.857 6.055 -10.016 1.00 93.12 163 PRO A C 1
ATOM 1222 O O . PRO A 1 163 ? 35.698 6.725 -10.613 1.00 93.12 163 PRO A O 1
ATOM 1225 N N . LYS A 1 164 ? 35.177 4.890 -9.439 1.00 91.25 164 LYS A N 1
ATOM 1226 C CA . LYS A 1 164 ? 36.530 4.322 -9.427 1.00 91.25 164 LYS A CA 1
ATOM 1227 C C . LYS A 1 164 ? 36.820 3.402 -10.613 1.00 91.25 164 LYS A C 1
ATOM 1229 O O . LYS A 1 164 ? 37.954 3.371 -11.082 1.00 91.25 164 LYS A O 1
ATOM 1234 N N . CYS A 1 165 ? 35.842 2.617 -11.060 1.00 94.00 165 CYS A N 1
ATOM 1235 C CA . CYS A 1 165 ? 36.058 1.576 -12.075 1.00 94.00 165 CYS A CA 1
ATOM 1236 C C . CYS A 1 165 ? 35.095 1.643 -13.268 1.00 94.00 165 CYS A C 1
ATOM 1238 O O . CYS A 1 165 ? 35.310 0.930 -14.243 1.00 94.00 165 CYS A O 1
ATOM 1240 N N . GLY A 1 166 ? 34.062 2.489 -13.208 1.00 90.50 166 GLY A N 1
ATOM 1241 C CA . GLY A 1 166 ? 33.047 2.636 -14.253 1.00 90.50 166 GLY A CA 1
ATOM 1242 C C . GLY A 1 166 ? 32.020 1.503 -14.322 1.00 90.50 166 GLY A C 1
ATOM 1243 O O . GLY A 1 166 ? 31.222 1.483 -15.252 1.00 90.50 166 GLY A O 1
ATOM 1244 N N . SER A 1 167 ? 32.035 0.553 -13.379 1.00 91.88 167 SER A N 1
ATOM 1245 C CA . SER A 1 167 ? 31.059 -0.543 -13.346 1.00 91.88 167 SER A CA 1
ATOM 1246 C C . SER A 1 167 ? 29.639 -0.046 -13.060 1.00 91.88 167 SER A C 1
ATOM 1248 O O . SER A 1 167 ? 29.461 0.926 -12.324 1.00 91.88 167 SER A O 1
ATOM 1250 N N . HIS A 1 168 ? 28.651 -0.744 -13.622 1.00 89.12 168 HIS A N 1
ATOM 1251 C CA . HIS A 1 168 ? 27.223 -0.574 -13.345 1.00 89.12 168 HIS A CA 1
ATOM 1252 C C . HIS A 1 168 ? 26.718 -1.480 -12.211 1.00 89.12 168 HIS A C 1
ATOM 1254 O O . HIS A 1 168 ? 25.582 -1.315 -11.778 1.00 89.12 168 HIS A O 1
ATOM 1260 N N . GLU A 1 169 ? 27.543 -2.411 -11.722 1.00 92.25 169 GLU A N 1
ATOM 1261 C CA . GLU A 1 169 ? 27.205 -3.300 -10.606 1.00 92.25 169 GLU A CA 1
ATOM 1262 C C . GLU A 1 169 ? 27.341 -2.528 -9.286 1.00 92.25 169 GLU A C 1
ATOM 1264 O O . GLU A 1 169 ? 28.333 -2.639 -8.557 1.00 92.25 169 GLU A O 1
ATOM 1269 N N . THR A 1 170 ? 26.373 -1.649 -9.027 1.00 92.06 170 THR A N 1
ATOM 1270 C CA . THR A 1 170 ? 26.344 -0.763 -7.864 1.00 92.06 170 THR A CA 1
ATOM 1271 C C . THR A 1 170 ? 25.143 -1.084 -6.974 1.00 92.06 170 THR A C 1
ATOM 1273 O O . THR A 1 170 ? 24.031 -1.327 -7.437 1.00 92.06 170 THR A O 1
ATOM 1276 N N . LEU A 1 171 ? 25.390 -1.143 -5.667 1.00 92.62 171 LEU A N 1
ATOM 1277 C CA . LEU A 1 171 ? 24.434 -1.508 -4.628 1.00 92.62 171 LEU A CA 1
ATOM 1278 C C . LEU A 1 171 ? 24.175 -0.294 -3.737 1.00 92.62 171 LEU A C 1
ATOM 1280 O O . LEU A 1 171 ? 25.119 0.316 -3.235 1.00 92.62 171 LEU A O 1
ATOM 1284 N N . LEU A 1 172 ? 22.902 0.042 -3.527 1.00 92.69 172 LEU A N 1
ATOM 1285 C CA . LEU A 1 172 ? 22.475 1.080 -2.589 1.00 92.69 172 LEU A CA 1
ATOM 1286 C C . LEU A 1 172 ? 22.433 0.497 -1.173 1.00 92.69 172 LEU A C 1
ATOM 1288 O O . LEU A 1 172 ? 21.612 -0.372 -0.885 1.00 92.69 172 LEU A O 1
ATOM 1292 N N . GLU A 1 173 ? 23.317 0.959 -0.294 1.00 92.00 173 GLU A N 1
ATOM 1293 C CA . GLU A 1 173 ? 23.436 0.454 1.078 1.00 92.00 173 GLU A CA 1
ATOM 1294 C C . GLU A 1 173 ? 22.648 1.275 2.102 1.00 92.00 173 GLU A C 1
ATOM 1296 O O . GLU A 1 173 ? 22.137 0.719 3.075 1.00 92.00 173 GLU A O 1
ATOM 1301 N N . ALA A 1 174 ? 22.538 2.589 1.900 1.00 89.25 174 ALA A N 1
ATOM 1302 C CA . ALA A 1 174 ? 21.787 3.487 2.775 1.00 89.25 174 ALA A CA 1
ATOM 1303 C C . ALA A 1 174 ? 21.234 4.681 1.988 1.00 89.25 174 ALA A C 1
ATOM 1305 O O . ALA A 1 174 ? 21.740 5.001 0.917 1.00 89.25 174 ALA A O 1
ATOM 1306 N N . VAL A 1 175 ? 20.198 5.334 2.523 1.00 88.00 175 VAL A N 1
ATOM 1307 C CA . VAL A 1 175 ? 19.477 6.443 1.860 1.00 88.00 175 VAL A CA 1
ATOM 1308 C C . VAL A 1 175 ? 19.345 7.709 2.717 1.00 88.00 175 VAL A C 1
ATOM 1310 O O . VAL A 1 175 ? 18.851 8.722 2.238 1.00 88.00 175 VAL A O 1
ATOM 1313 N N . ASP A 1 176 ? 19.781 7.677 3.977 1.00 80.00 176 ASP A N 1
ATOM 1314 C CA . ASP A 1 176 ? 19.688 8.797 4.923 1.00 80.00 176 ASP A CA 1
ATOM 1315 C C . ASP A 1 176 ? 21.034 8.947 5.656 1.00 80.00 176 ASP A C 1
ATOM 1317 O O . ASP A 1 176 ? 21.533 7.949 6.190 1.00 80.00 176 ASP A O 1
ATOM 1321 N N . PRO A 1 177 ? 21.671 10.137 5.684 1.00 80.62 177 PRO A N 1
ATOM 1322 C CA . PRO A 1 177 ? 21.236 11.438 5.146 1.00 80.62 177 PRO A CA 1
ATOM 1323 C C . PRO A 1 177 ? 21.457 11.651 3.638 1.00 80.62 177 PRO A C 1
ATOM 1325 O O . PRO A 1 177 ? 21.067 12.690 3.113 1.00 80.62 177 PRO A O 1
ATOM 1328 N N . ALA A 1 178 ? 22.105 10.711 2.952 1.00 86.62 178 ALA A N 1
ATOM 1329 C CA . ALA A 1 178 ? 22.314 10.717 1.506 1.00 86.62 178 ALA A CA 1
ATOM 1330 C C . ALA A 1 178 ? 22.436 9.272 1.006 1.00 86.62 178 ALA A C 1
ATOM 1332 O O . ALA A 1 178 ? 22.724 8.368 1.798 1.00 86.62 178 ALA A O 1
ATOM 1333 N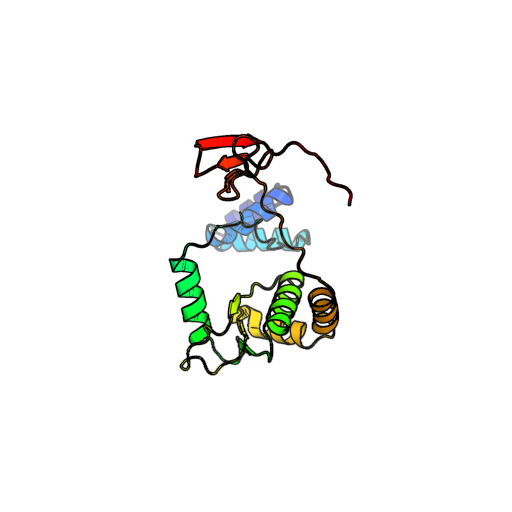 N . ASN A 1 179 ? 22.259 9.059 -0.300 1.00 89.62 179 ASN A N 1
ATOM 1334 C CA . ASN A 1 179 ? 22.449 7.743 -0.904 1.00 89.62 179 ASN A CA 1
ATOM 1335 C C . ASN A 1 179 ? 23.909 7.295 -0.737 1.00 89.62 179 ASN A C 1
ATOM 1337 O O . ASN A 1 179 ? 24.836 7.957 -1.204 1.00 89.62 179 ASN A O 1
ATOM 1341 N N . GLN A 1 180 ? 24.114 6.165 -0.065 1.00 92.88 180 GLN A N 1
ATOM 1342 C CA . GLN A 1 180 ? 25.405 5.503 0.064 1.00 92.88 180 GLN A CA 1
ATOM 1343 C C . GLN A 1 180 ? 25.446 4.303 -0.867 1.00 92.88 180 GLN A C 1
ATOM 1345 O O . GLN A 1 180 ? 24.649 3.376 -0.739 1.00 92.88 180 GLN A O 1
ATOM 1350 N N . TRP A 1 181 ? 26.416 4.304 -1.767 1.00 93.88 181 TRP A N 1
ATOM 1351 C CA . TRP A 1 181 ? 26.574 3.292 -2.795 1.00 93.88 181 TRP A CA 1
ATOM 1352 C C . TRP A 1 181 ? 27.841 2.477 -2.567 1.00 93.88 181 TRP A C 1
ATOM 1354 O O . TRP A 1 181 ? 28.864 3.028 -2.161 1.00 93.88 181 TRP A O 1
ATOM 1364 N N . ARG A 1 182 ? 27.796 1.185 -2.902 1.00 94.69 182 ARG A N 1
ATOM 1365 C CA . ARG A 1 182 ? 28.954 0.286 -2.998 1.00 94.69 182 ARG A CA 1
ATOM 1366 C C . ARG A 1 182 ? 29.036 -0.318 -4.393 1.00 94.69 182 ARG A C 1
ATOM 1368 O O . ARG A 1 182 ? 28.037 -0.742 -4.953 1.00 94.69 182 ARG A O 1
ATOM 1375 N N . CYS A 1 183 ? 30.239 -0.421 -4.943 1.00 95.81 183 CYS A N 1
ATOM 1376 C CA . CYS A 1 183 ? 30.496 -1.175 -6.169 1.00 95.81 183 CYS A CA 1
ATOM 1377 C C . CYS A 1 183 ? 30.791 -2.644 -5.854 1.00 95.81 183 CYS A C 1
ATOM 1379 O O . CYS A 1 183 ? 31.706 -2.911 -5.073 1.00 95.81 183 CYS A O 1
ATOM 1381 N N . ASP A 1 184 ? 30.086 -3.575 -6.495 1.00 95.12 184 ASP A N 1
ATOM 1382 C CA . ASP A 1 184 ? 30.281 -5.018 -6.293 1.00 95.12 184 ASP A CA 1
ATOM 1383 C C . ASP A 1 184 ? 31.585 -5.516 -6.947 1.00 95.12 184 ASP A C 1
ATOM 1385 O O . ASP A 1 184 ? 32.314 -6.326 -6.378 1.00 95.12 184 ASP A O 1
ATOM 1389 N N . ASP A 1 185 ? 31.972 -4.931 -8.087 1.00 93.12 185 ASP A N 1
ATOM 1390 C CA . ASP A 1 185 ? 33.187 -5.328 -8.815 1.00 93.12 185 ASP A CA 1
ATOM 1391 C C . ASP A 1 185 ? 34.495 -4.915 -8.122 1.00 93.12 185 ASP A C 1
ATOM 1393 O O . ASP A 1 185 ? 35.498 -5.630 -8.180 1.00 93.12 185 ASP A O 1
ATOM 1397 N N . CYS A 1 186 ? 34.540 -3.723 -7.513 1.00 93.38 186 CYS A N 1
ATOM 1398 C CA . CYS A 1 186 ? 35.782 -3.174 -6.948 1.00 93.38 186 CYS A CA 1
ATOM 1399 C C . CYS A 1 186 ? 35.715 -2.809 -5.461 1.00 93.38 186 CYS A C 1
ATOM 1401 O O . CYS A 1 186 ? 36.717 -2.326 -4.916 1.00 93.38 186 CYS A O 1
ATOM 1403 N N . GLY A 1 187 ? 34.562 -3.018 -4.817 1.00 92.81 187 GLY A N 1
ATOM 1404 C CA . GLY A 1 187 ? 34.349 -2.783 -3.387 1.00 92.81 187 GLY A CA 1
ATOM 1405 C C . GLY A 1 187 ? 34.474 -1.321 -2.965 1.00 92.81 187 GLY A C 1
ATOM 1406 O O . GLY A 1 187 ? 34.813 -1.046 -1.822 1.00 92.81 187 GLY A O 1
ATOM 1407 N N . HIS A 1 188 ? 34.323 -0.373 -3.891 1.00 93.81 188 HIS A N 1
ATOM 1408 C CA . HIS A 1 188 ? 34.416 1.046 -3.567 1.00 93.81 188 HIS A CA 1
ATOM 1409 C C . HIS A 1 188 ? 33.078 1.569 -3.065 1.00 93.81 188 HIS A C 1
ATOM 1411 O O . HIS A 1 188 ? 32.093 1.457 -3.789 1.00 93.81 188 HIS A O 1
ATOM 1417 N N . ASP A 1 189 ? 33.078 2.179 -1.884 1.00 93.38 189 ASP A N 1
ATOM 1418 C CA . ASP A 1 189 ? 31.930 2.896 -1.340 1.00 93.38 189 ASP A CA 1
ATOM 1419 C C . ASP A 1 189 ? 32.040 4.409 -1.605 1.00 93.38 189 ASP A C 1
ATOM 1421 O O . ASP A 1 189 ? 33.124 4.991 -1.465 1.00 93.38 189 ASP A O 1
ATOM 1425 N N . TRP A 1 190 ? 30.927 5.052 -1.965 1.00 93.44 190 TRP A N 1
ATOM 1426 C CA . TRP A 1 190 ? 30.825 6.508 -2.110 1.00 93.44 190 TRP A CA 1
ATOM 1427 C C . TRP A 1 190 ? 29.451 7.017 -1.665 1.00 93.44 190 TRP A C 1
ATOM 1429 O O . TRP A 1 190 ? 28.471 6.277 -1.647 1.00 93.44 190 TRP A O 1
ATOM 1439 N N . LEU A 1 191 ? 29.395 8.292 -1.283 1.00 91.88 191 LEU A N 1
ATOM 1440 C CA . LEU A 1 191 ? 28.143 9.003 -1.047 1.00 91.88 191 LEU A CA 1
ATOM 1441 C C . LEU A 1 191 ? 27.764 9.745 -2.324 1.00 91.88 191 LEU A C 1
ATOM 1443 O O . LEU A 1 191 ? 28.629 10.288 -3.012 1.00 91.88 191 LEU A O 1
ATOM 1447 N N . GLU A 1 192 ? 26.480 9.750 -2.641 1.00 84.69 192 GLU A N 1
ATOM 1448 C CA . GLU A 1 192 ? 25.931 10.633 -3.656 1.00 84.69 192 GLU A CA 1
ATOM 1449 C C . GLU A 1 192 ? 25.964 12.062 -3.110 1.00 84.69 192 GLU A C 1
ATOM 1451 O O . GLU A 1 192 ? 25.264 12.390 -2.152 1.00 84.69 192 GLU A O 1
ATOM 1456 N N . ASP A 1 193 ? 26.836 12.900 -3.670 1.00 70.19 193 ASP A N 1
ATOM 1457 C CA . ASP A 1 193 ? 26.768 14.338 -3.431 1.00 70.19 193 ASP A CA 1
ATOM 1458 C C . ASP A 1 193 ? 25.500 14.885 -4.100 1.00 70.19 193 ASP A C 1
ATOM 1460 O O . ASP A 1 193 ? 25.142 14.449 -5.195 1.00 70.19 193 ASP A O 1
ATOM 1464 N N . ASP A 1 194 ? 24.855 15.856 -3.446 1.00 49.69 194 ASP A N 1
ATOM 1465 C CA . ASP A 1 194 ? 23.677 16.606 -3.905 1.00 49.69 194 ASP A CA 1
ATOM 1466 C C . ASP A 1 194 ? 24.032 17.425 -5.162 1.00 49.69 194 ASP A C 1
ATOM 1468 O O . ASP A 1 194 ? 24.207 18.644 -5.152 1.00 49.69 194 ASP A O 1
ATOM 1472 N N . VAL A 1 195 ? 24.259 16.726 -6.270 1.00 42.25 195 VAL A N 1
ATOM 1473 C CA . VAL A 1 195 ? 24.444 17.306 -7.588 1.00 42.25 195 VAL A CA 1
ATOM 1474 C C . VAL A 1 195 ? 23.182 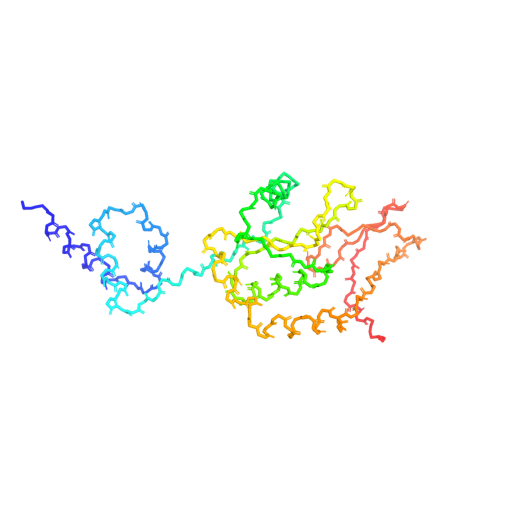16.976 -8.347 1.00 42.25 195 VAL A C 1
ATOM 1476 O O . VAL A 1 195 ? 23.100 16.004 -9.094 1.00 42.25 195 VAL A O 1
ATOM 1479 N N . SER A 1 196 ? 22.193 17.840 -8.127 1.00 43.16 196 SER A N 1
ATOM 1480 C CA . SER A 1 196 ? 21.174 18.160 -9.116 1.00 43.16 196 SER A CA 1
ATOM 1481 C C . SER A 1 196 ? 21.784 18.068 -10.518 1.00 43.16 196 SER A C 1
ATOM 1483 O O . SER A 1 196 ? 22.537 18.950 -10.933 1.00 43.16 196 SER A O 1
ATOM 1485 N N . GLN A 1 197 ? 21.485 17.004 -11.260 1.00 34.38 197 GLN A N 1
ATOM 1486 C CA . GLN A 1 197 ? 21.582 17.075 -12.707 1.00 34.38 197 GLN A CA 1
ATOM 1487 C C . GLN A 1 197 ? 20.263 17.653 -13.201 1.00 34.38 197 GLN A C 1
ATOM 1489 O O . GLN A 1 197 ? 19.316 16.937 -13.507 1.00 34.38 197 GLN A O 1
ATOM 1494 N N . GLU A 1 198 ? 20.218 18.986 -13.253 1.00 36.19 198 GLU A N 1
ATOM 1495 C CA . GLU A 1 198 ? 19.424 19.677 -14.262 1.00 36.19 198 GLU A CA 1
ATOM 1496 C C . GLU A 1 198 ? 19.758 19.059 -15.626 1.00 36.19 198 GLU A C 1
ATOM 1498 O O . GLU A 1 198 ? 20.890 19.176 -16.107 1.00 36.19 198 GLU A O 1
ATOM 1503 N N . ARG A 1 199 ? 18.777 18.412 -16.255 1.00 32.00 199 ARG A N 1
ATOM 1504 C CA . ARG A 1 199 ? 18.751 18.209 -17.701 1.00 32.00 199 ARG A CA 1
ATOM 1505 C C . ARG A 1 199 ? 17.331 18.197 -18.235 1.00 32.00 199 ARG A C 1
ATOM 1507 O O . ARG A 1 199 ? 16.463 17.565 -17.602 1.00 32.00 199 ARG A O 1
#

Nearest PDB structures (foldseek):
  3wy7-assembly2_C  TM=3.718E-01  e=1.048E-01  Mycolicibacterium smegmatis MC2 155
  8oz0-assembly1_U  TM=3.781E-01  e=4.276E-01  Homo sapiens
  2n8l-assembly1_A  TM=3.714E-01  e=3.135E+00  Gallus gallus

Radius of gyration: 25.45 Å; Cα contacts (8 Å, |Δi|>4): 208; chains: 1; bounding box: 59×40×67 Å

Mean predicted aligned error: 17.83 Å